Protein 2R7K (pdb70)

Sequence (358 aa):
MISKDEILEIFDKYNKDEITIATLGSHTSLHILKGAKLEGFSTVCITMKGRDVPYKRFKVADKFIYVDNFSDIKNEEIQEKLRELNSIVVPHGSFIAYCGLDNVENSFLVPMFGNRRILRWESERSLEGKLLREAGLRVPKKYESPEDIDGTVIVKFPGARGYFIASSTEEFYKKAEDLKKRGILTDEDIANAHHIEEYVVGTNFCIHYFYSPLKDEVELLGMDKRYESNIDGLVRIPAKDQLEMNINPSYVITGNIPVVIRESLLPQVFEMGDKLVAKAKELVPPGMIGPFCLQSLCNENLELVVFEMSARVDGGTNSFMNGGPYSFLYNGEPLSMGQRIAREIKMMALQLDMIDKIIS

Radius of gyration: 21.22 Å; Cα contacts (8 Å, |Δi|>4): 725; chains: 1; bounding box: 48×43×64 Å

Secondary structure (DSSP, 8-state):
---HHHHHHHHTTS-TTS-EEEEESSTTHHHHHHHHHHTT--EEEEE-TTS-HHHHHTT--SEEEE-SSGGGGGSHHHHHHHHHTTEEE--BHHHHHHH-HHHHHHT--S-BBS-GGGGGTTT-HHHHHHHHHHTT---PPEESSGGG--S-EEEE-S----EEEESSHHHHHHHHHHHHHTTS--HHHHHH-EEEE---SEEEEEEEEEETTTTEEEEEEEEEEEEEEHHHHTTS-HHHHHT------EEEEEEEE----GGGHHHHHHHHHHHHHHHHHHSTT---EEEEEEEEE-TTS-EEEEEEESSB-GGGGGGTT--TTHHHHHSS---HHHHHHHHHHHHHHHT-GGGTB-

Organism: Methanocaldococcus jannaschii (strain ATCC 43067 / DSM 2661 / JAL-1 / JCM 10045 / NBRC 100440) (NCBI:txid243232)

InterPro domains:
  IPR009720 IMP biosynthesis enzyme PurP, C-terminal [PF06973] (174-360)
  IPR010672 IMP biosynthesis enzyme PurP, N-terminal [PF06849] (21-143)
  IPR011761 ATP-grasp fold [PS50975] (116-348)
  IPR013815 ATP-grasp fold, subdomain 1 [G3DSA:3.30.1490.20] (140-203)
  IPR016185 Pre-ATP-grasp domain superfamily [SSF52440] (1-123)
  IPR023656 IMP biosynthesis enzyme PurP [MF_01163] (19-361)
  IPR023656 IMP biosynthesis enzyme PurP [PIRSF004602] (1-361)
  IPR023656 IMP biosynthesis enzyme PurP [PTHR38147] (1-361)

CATH classification: 3.40.50.20 (+2 more: 3.30.470.20, 3.30.1490.20)

B-factor: mean 48.06, std 17.18, range [16.81, 121.87]

Solvent-accessible surface area: 16890 Å² total; per-residue (Å²): 170,12,50,84,88,83,0,41,102,36,5,80,163,12,66,93,140,105,14,14,0,0,0,0,2,17,58,2,2,40,2,2,0,100,0,0,79,102,13,70,20,52,0,2,0,1,0,38,151,72,92,4,60,56,19,91,189,133,156,6,14,70,99,49,3,86,15,121,87,2,52,30,0,72,57,98,109,6,4,68,78,0,39,128,50,16,0,0,1,1,7,0,14,23,0,14,78,86,2,26,32,88,44,0,3,70,50,0,53,0,0,1,4,8,8,3,73,1,5,69,32,22,64,76,109,89,35,12,25,75,0,6,155,59,10,49,13,118,51,3,122,102,31,176,38,22,108,69,17,117,30,60,0,23,0,25,11,88,48,86,134,4,63,5,45,0,62,44,37,142,57,1,99,144,48,5,81,35,5,67,166,124,66,32,4,80,82,133,24,33,88,83,21,32,3,5,54,72,16,117,39,83,27,18,0,0,2,0,0,13,0,19,29,108,94,76,14,6,5,0,3,6,0,86,37,112,44,52,41,24,53,45,14,93,213,44,91,69,175,66,54,154,144,76,137,62,47,24,12,36,73,96,86,20,45,60,94,41,82,10,154,141,82,14,29,95,44,0,71,88,12,0,66,81,0,7,56,46,0,76,117,50,13,95,74,0,2,8,0,6,2,0,0,18,0,35,10,30,165,106,70,55,2,12,1,52,54,5,6,6,46,0,10,20,0,0,50,30,9,82,117,12,11,89,24,1,111,134,92,110,38,95,84,8,4,1,1,23,11,2,0,65,0,0,78,64,0,50,133,94,131,43,20,70,96,2,4,15

Nearest PDB structures (foldseek):
  2r7k-assembly1_A  TM=1.003E+00  e=2.879E-78  Methanocaldococcus jannaschii
  2r7m-assembly1_A  TM=1.000E+00  e=1.910E-73  Methanocaldococcus jannaschii
  2r7l-assembly1_A  TM=1.002E+00  e=7.429E-73  Methanocaldococcus jannaschii
  2r86-assembly1_A  TM=8.999E-01  e=2.325E-42  Pyrococcus furiosus
  2r85-assembly1_A  TM=9.066E-01  e=2.067E-41  Pyrococcus furiosus

Structure (mmCIF, N/CA/C/O backbone):
data_2R7K
#
_entry.id   2R7K
#
_cell.length_a   109.435
_cell.length_b   109.435
_cell.length_c   255.994
_cell.angle_alpha   90.000
_cell.angle_beta   90.000
_cell.angle_gamma   120.000
#
_symmetry.space_group_name_H-M   'H 3 2'
#
loop_
_entity.id
_entity.type
_entity.pdbx_description
1 polymer "5-formaminoimidazole-4-carboxamide-1-(beta)-D-ribofuranosyl 5'-monophosphate synthetase"
2 non-polymer 'SULFATE ION'
3 non-polymer 'CHLORIDE ION'
4 non-polymer 'PHOSPHOMETHYLPHOSPHONIC ACID ADENYLATE ESTER'
5 non-polymer 'AMINOIMIDAZOLE 4-CARBOXAMIDE RIBONUCLEOTIDE'
6 water water
#
loop_
_atom_site.group_PDB
_atom_site.id
_atom_site.type_symbol
_atom_site.label_atom_id
_atom_site.label_alt_id
_atom_site.label_comp_id
_atom_site.label_asym_id
_atom_site.label_entity_id
_atom_site.label_seq_id
_atom_site.pdbx_PDB_ins_code
_atom_site.Cartn_x
_atom_site.Cartn_y
_atom_site.Cartn_z
_atom_site.occupancy
_atom_site.B_iso_or_equiv
_atom_site.auth_seq_id
_atom_site.auth_comp_id
_atom_site.auth_asym_id
_atom_site.auth_atom_id
_atom_site.pdbx_PDB_model_num
ATOM 1 N N . MET A 1 1 ? 37.054 21.949 19.446 1.00 88.61 1 MET A N 1
ATOM 2 C CA . MET A 1 1 ? 35.596 22.155 19.203 1.00 92.42 1 MET A CA 1
ATOM 3 C C . MET A 1 1 ? 35.265 22.162 17.707 1.00 85.88 1 MET A C 1
ATOM 4 O O . MET A 1 1 ? 35.413 23.186 17.034 1.00 83.22 1 MET A O 1
ATOM 9 N N . ILE A 1 2 ? 34.819 21.010 17.201 1.00 80.46 2 ILE A N 1
ATOM 10 C CA . ILE A 1 2 ? 34.479 20.836 15.783 1.00 66.02 2 ILE A CA 1
ATOM 11 C C . ILE A 1 2 ? 33.750 22.046 15.211 1.00 64.59 2 ILE A C 1
ATOM 12 O O . ILE A 1 2 ? 32.698 22.443 15.717 1.00 66.55 2 ILE A O 1
ATOM 17 N N . SER A 1 3 ? 34.310 22.629 14.155 1.00 62.10 3 SER A N 1
ATOM 18 C CA . SER A 1 3 ? 33.674 23.754 13.479 1.00 63.64 3 SER A CA 1
ATOM 19 C C . SER A 1 3 ? 32.637 23.251 12.481 1.00 64.40 3 SER A C 1
ATOM 20 O O . SER A 1 3 ? 32.648 22.078 12.111 1.00 54.47 3 SER A O 1
ATOM 23 N N . LYS A 1 4 ? 31.742 24.138 12.057 1.00 68.12 4 LYS A N 1
ATOM 24 C CA . LYS A 1 4 ? 30.809 23.818 10.987 1.00 78.26 4 LYS A CA 1
ATOM 25 C C . LYS A 1 4 ? 31.567 23.641 9.678 1.00 82.81 4 LYS A C 1
ATOM 26 O O . LYS A 1 4 ? 31.406 22.633 8.988 1.00 84.48 4 LYS A O 1
ATOM 32 N N . ASP A 1 5 ? 32.399 24.627 9.348 1.00 80.32 5 ASP A N 1
ATOM 33 C CA . ASP A 1 5 ? 33.198 24.592 8.130 1.00 75.82 5 ASP A CA 1
ATOM 34 C C . ASP A 1 5 ? 34.087 23.360 8.115 1.00 69.71 5 ASP A C 1
ATOM 35 O O . ASP A 1 5 ? 34.294 22.744 7.075 1.00 72.18 5 ASP A O 1
ATOM 40 N N . GLU A 1 6 ? 34.599 23.001 9.283 1.00 64.09 6 GLU A N 1
ATOM 41 C CA . GLU A 1 6 ? 35.402 21.802 9.444 1.00 70.44 6 GLU A CA 1
ATOM 42 C C . GLU A 1 6 ? 34.594 20.562 9.043 1.00 74.23 6 GLU A C 1
ATOM 43 O O . GLU A 1 6 ? 35.157 19.544 8.636 1.00 78.73 6 GLU A O 1
ATOM 49 N N . ILE A 1 7 ? 33.269 20.655 9.155 1.00 70.73 7 ILE A N 1
ATOM 50 C CA . ILE A 1 7 ? 32.383 19.534 8.836 1.00 66.45 7 ILE A CA 1
ATOM 51 C C . ILE A 1 7 ? 31.835 19.635 7.413 1.00 64.86 7 ILE A C 1
ATOM 52 O O . ILE A 1 7 ? 31.834 18.649 6.670 1.00 63.14 7 ILE A O 1
ATOM 57 N N . LEU A 1 8 ? 31.375 20.828 7.041 1.00 63.75 8 LEU A N 1
ATOM 58 C CA . LEU A 1 8 ? 30.858 21.076 5.698 1.00 64.08 8 LEU A CA 1
ATOM 59 C C . LEU A 1 8 ? 31.904 20.754 4.638 1.00 71.01 8 LEU A C 1
ATOM 60 O O . LEU A 1 8 ? 31.592 20.149 3.609 1.00 72.25 8 LEU A O 1
ATOM 65 N N . GLU A 1 9 ? 33.146 21.146 4.906 1.00 70.83 9 GLU A N 1
ATOM 66 C CA . GLU A 1 9 ? 34.246 20.919 3.978 1.00 75.51 9 GLU A CA 1
ATOM 67 C C . GLU A 1 9 ? 34.709 19.464 3.966 1.00 67.06 9 GLU A C 1
ATOM 68 O O . GLU A 1 9 ? 35.465 19.063 3.087 1.00 73.41 9 GLU A O 1
ATOM 74 N N . ILE A 1 10 ? 34.260 18.677 4.938 1.00 60.27 10 ILE A N 1
ATOM 75 C CA . ILE A 1 10 ? 34.508 17.233 4.920 1.00 60.71 10 ILE A CA 1
ATOM 76 C C . ILE A 1 10 ? 33.413 16.545 4.110 1.00 58.92 10 ILE A C 1
ATOM 77 O O . ILE A 1 10 ? 33.657 15.558 3.410 1.00 55.74 10 ILE A O 1
ATOM 82 N N . PHE A 1 11 ? 32.208 17.096 4.211 1.00 55.25 11 PHE A N 1
ATOM 83 C CA . PHE A 1 11 ? 31.054 16.618 3.476 1.00 60.85 11 PHE A CA 1
ATOM 84 C C . PHE A 1 11 ? 31.142 17.008 2.000 1.00 66.76 11 PHE A C 1
ATOM 85 O O . PHE A 1 11 ? 30.525 16.371 1.147 1.00 63.63 11 PHE A O 1
ATOM 93 N N . ASP A 1 12 ? 31.904 18.060 1.706 1.00 72.04 12 ASP A N 1
ATOM 94 C CA . ASP A 1 12 ? 32.092 18.514 0.330 1.00 72.20 12 ASP A CA 1
ATOM 95 C C . ASP A 1 12 ? 32.948 17.540 -0.469 1.00 69.42 12 ASP A C 1
ATOM 96 O O . ASP A 1 12 ? 32.863 17.486 -1.692 1.00 73.67 12 ASP A O 1
ATOM 101 N N . LYS A 1 13 ? 33.772 16.769 0.231 1.00 65.27 13 LYS A N 1
ATOM 102 C CA . LYS A 1 13 ? 34.621 15.786 -0.416 1.00 64.86 13 LYS A CA 1
ATOM 103 C C . LYS A 1 13 ? 33.875 14.467 -0.529 1.00 63.22 13 LYS A C 1
ATOM 104 O O . LYS A 1 13 ? 34.429 13.464 -0.972 1.00 62.81 13 LYS A O 1
ATOM 110 N N . TYR A 1 14 ? 32.612 14.479 -0.117 1.00 61.06 14 TYR A N 1
ATOM 111 C CA . TYR A 1 14 ? 31.755 13.304 -0.196 1.00 61.48 14 TYR A CA 1
ATOM 112 C C . TYR A 1 14 ? 31.208 13.133 -1.611 1.00 55.75 14 TYR A C 1
ATOM 113 O O . TYR A 1 14 ? 30.889 14.110 -2.286 1.00 51.25 14 TYR A O 1
ATOM 122 N N . ASN A 1 15 ? 31.101 11.886 -2.052 1.00 50.94 15 ASN A N 1
ATOM 123 C CA . ASN A 1 15 ? 30.338 11.553 -3.251 1.00 43.85 15 ASN A CA 1
ATOM 124 C C . ASN A 1 15 ? 28.837 11.748 -3.013 1.00 43.29 15 ASN A C 1
ATOM 125 O O . ASN A 1 15 ? 28.177 10.884 -2.438 1.00 45.51 15 ASN A O 1
ATOM 130 N N . LYS A 1 16 ? 28.305 12.885 -3.453 1.00 46.76 16 LYS A N 1
ATOM 131 C CA . LYS A 1 16 ? 26.921 13.264 -3.160 1.00 52.53 16 LYS A CA 1
ATOM 132 C C . LYS A 1 16 ? 25.861 12.389 -3.831 1.00 50.96 16 LYS A C 1
ATOM 133 O O . LYS A 1 16 ? 24.664 12.633 -3.661 1.00 50.24 16 LYS A O 1
ATOM 139 N N . ASP A 1 17 ? 26.298 11.395 -4.601 1.00 48.91 17 ASP A N 1
ATOM 140 C CA . ASP A 1 17 ? 25.381 10.466 -5.262 1.00 53.94 17 ASP A CA 1
ATOM 141 C C . ASP A 1 17 ? 25.289 9.185 -4.446 1.00 49.57 17 ASP A C 1
ATOM 142 O O . ASP A 1 17 ? 24.417 8.351 -4.694 1.00 46.16 17 ASP A O 1
ATOM 147 N N . GLU A 1 18 ? 26.205 9.031 -3.489 1.00 44.38 18 GLU A N 1
ATOM 148 C CA . GLU A 1 18 ? 26.330 7.793 -2.716 1.00 47.17 18 GLU A CA 1
ATOM 149 C C . GLU A 1 18 ? 26.273 8.010 -1.197 1.00 46.45 18 GLU A C 1
ATOM 150 O O . GLU A 1 18 ? 26.896 7.276 -0.422 1.00 41.88 18 GLU A O 1
ATOM 156 N N . ILE A 1 19 ? 25.509 9.010 -0.780 1.00 41.70 19 ILE A N 1
ATOM 157 C CA . ILE A 1 19 ? 25.420 9.359 0.630 1.00 49.33 19 ILE A CA 1
ATOM 158 C C . ILE A 1 19 ? 24.629 8.328 1.425 1.00 50.71 19 ILE A C 1
ATOM 159 O O . ILE A 1 19 ? 23.498 7.990 1.078 1.00 48.19 19 ILE A O 1
ATOM 164 N N . THR A 1 20 ? 25.263 7.799 2.467 1.00 48.63 20 THR A N 1
ATOM 165 C CA . THR A 1 20 ? 24.639 6.801 3.320 1.00 47.98 20 THR A CA 1
ATOM 166 C C . THR A 1 20 ? 24.272 7.383 4.686 1.00 45.52 20 THR A C 1
ATOM 167 O O . THR A 1 20 ? 24.690 8.482 5.051 1.00 41.00 20 THR A O 1
ATOM 171 N N . ILE A 1 21 ? 23.477 6.633 5.433 1.00 42.55 21 ILE A N 1
ATOM 172 C CA . ILE A 1 21 ? 23.140 7.016 6.791 1.00 41.75 21 ILE A CA 1
ATOM 173 C C . ILE A 1 21 ? 23.754 5.982 7.721 1.00 34.39 21 ILE A C 1
ATOM 174 O O . ILE A 1 21 ? 23.600 4.780 7.514 1.00 38.14 21 ILE A O 1
ATOM 179 N N . ALA A 1 22 ? 24.489 6.449 8.723 1.00 39.14 22 ALA A N 1
ATOM 180 C CA . ALA A 1 22 ? 25.138 5.537 9.656 1.00 41.06 22 ALA A CA 1
ATOM 181 C C . ALA A 1 22 ? 24.768 5.827 11.109 1.00 33.83 22 ALA A C 1
ATOM 182 O O . ALA A 1 22 ? 24.422 6.952 11.468 1.00 30.21 22 ALA A O 1
ATOM 184 N N . THR A 1 23 ? 24.856 4.796 11.937 1.00 33.29 23 THR A N 1
ATOM 185 C CA . THR A 1 23 ? 24.611 4.941 13.357 1.00 39.81 23 THR A CA 1
ATOM 186 C C . THR A 1 23 ? 25.170 3.730 14.076 1.00 41.25 23 THR A C 1
ATOM 187 O O . THR A 1 23 ? 25.483 2.710 13.455 1.00 41.60 23 THR A O 1
ATOM 191 N N . LEU A 1 24 ? 25.308 3.847 15.390 1.00 45.30 24 LEU A N 1
ATOM 192 C CA . LEU A 1 24 ? 25.751 2.727 16.202 1.00 37.74 24 LEU A CA 1
ATOM 193 C C . LEU A 1 24 ? 24.577 1.789 16.438 1.00 33.38 24 LEU A C 1
ATOM 194 O O . LEU A 1 24 ? 23.460 2.230 16.692 1.00 37.75 24 LEU A O 1
ATOM 199 N N . GLY A 1 25 ? 24.833 0.489 16.364 1.00 32.08 25 GLY A N 1
ATOM 200 C CA . GLY A 1 25 ? 23.781 -0.495 16.508 1.00 31.48 25 GLY A CA 1
ATOM 201 C C . GLY A 1 25 ? 23.268 -0.651 17.932 1.00 35.87 25 GLY A C 1
ATOM 202 O O . GLY A 1 25 ? 23.607 -1.613 18.617 1.00 34.91 25 GLY A O 1
ATOM 203 N N . SER A 1 26 ? 22.434 0.288 18.362 1.00 37.40 26 SER A N 1
ATOM 204 C CA . SER A 1 26 ? 21.811 0.235 19.680 1.00 34.80 26 SER A CA 1
ATOM 205 C C . SER A 1 26 ? 20.844 1.390 19.858 1.00 34.40 26 SER A C 1
ATOM 206 O O . SER A 1 26 ? 20.695 2.230 18.970 1.00 35.80 26 SER A O 1
ATOM 209 N N . HIS A 1 27 ? 20.195 1.427 21.020 1.00 39.79 27 HIS A N 1
ATOM 210 C CA . HIS A 1 27 ? 19.344 2.545 21.422 1.00 35.46 27 HIS A CA 1
ATOM 211 C C . HIS A 1 27 ? 18.066 2.700 20.583 1.00 37.63 27 HIS A C 1
ATOM 212 O O . HIS A 1 27 ? 16.976 2.353 21.032 1.00 32.02 27 HIS A O 1
ATOM 219 N N . THR A 1 28 ? 18.211 3.239 19.375 1.00 37.06 28 THR A N 1
ATOM 220 C CA . THR A 1 28 ? 17.085 3.433 18.464 1.00 30.12 28 THR A CA 1
ATOM 221 C C . THR A 1 28 ? 17.474 3.101 17.014 1.00 36.08 28 THR A C 1
ATOM 222 O O . THR A 1 28 ? 16.783 3.482 16.071 1.00 35.96 28 THR A O 1
ATOM 226 N N . SER A 1 29 ? 18.579 2.385 16.836 1.00 34.20 29 SER A N 1
ATOM 227 C CA . SER A 1 29 ? 19.141 2.197 15.506 1.00 39.90 29 SER A CA 1
ATOM 228 C C . SER A 1 29 ? 18.233 1.399 14.558 1.00 38.28 29 SER A C 1
ATOM 229 O O . SER A 1 29 ? 18.289 1.581 13.344 1.00 40.15 29 SER A O 1
ATOM 232 N N . LEU A 1 30 ? 17.393 0.528 15.104 1.00 38.38 30 LEU A N 1
ATOM 233 C CA . LEU A 1 30 ? 16.537 -0.308 14.258 1.00 31.94 30 LEU A CA 1
ATOM 234 C C . LEU A 1 30 ? 15.657 0.494 13.313 1.00 31.58 30 LEU A C 1
ATOM 235 O O . LEU A 1 30 ? 15.575 0.160 12.138 1.00 32.85 30 LEU A O 1
ATOM 240 N N . HIS A 1 31 ? 15.008 1.544 13.810 1.00 22.51 31 HIS A N 1
ATOM 241 C CA . HIS A 1 31 ? 14.182 2.386 12.939 1.00 28.29 31 HIS A CA 1
ATOM 242 C C . HIS A 1 31 ? 14.928 3.552 12.304 1.00 30.65 31 HIS A C 1
ATOM 243 O O . HIS A 1 31 ? 14.486 4.098 11.298 1.00 31.31 31 HIS A O 1
ATOM 250 N N . ILE A 1 32 ? 16.057 3.937 12.889 1.00 29.00 32 ILE A N 1
ATOM 251 C CA . ILE A 1 32 ? 16.966 4.852 12.220 1.00 30.86 32 ILE A CA 1
ATOM 252 C C . ILE A 1 32 ? 17.430 4.213 10.911 1.00 34.50 32 ILE A C 1
ATOM 253 O O . ILE A 1 32 ? 17.459 4.863 9.869 1.00 33.25 32 ILE A O 1
ATOM 258 N N . LEU A 1 33 ? 17.786 2.934 10.979 1.00 30.74 33 LEU A N 1
ATOM 259 C CA . LEU A 1 33 ? 18.304 2.217 9.821 1.00 39.11 33 LEU A CA 1
ATOM 260 C C . LEU A 1 33 ? 17.185 1.786 8.873 1.00 38.21 33 LEU A C 1
ATOM 261 O O . LEU A 1 33 ? 17.281 1.994 7.662 1.00 37.00 33 LEU A O 1
ATOM 266 N N . LYS A 1 34 ? 16.125 1.200 9.423 1.00 32.95 34 LYS A N 1
ATOM 267 C CA . LYS A 1 34 ? 14.952 0.852 8.621 1.00 34.64 34 LYS A CA 1
ATOM 268 C C . LYS A 1 34 ? 14.373 2.085 7.929 1.00 30.62 34 LYS A C 1
ATOM 269 O O . LYS A 1 34 ? 14.056 2.053 6.740 1.00 35.80 34 LYS A O 1
ATOM 275 N N . GLY A 1 35 ? 14.242 3.171 8.673 1.00 29.84 35 GLY A N 1
ATOM 276 C CA . GLY A 1 35 ? 13.712 4.415 8.117 1.00 22.27 35 GLY A CA 1
ATOM 277 C C . GLY A 1 35 ? 14.544 4.924 6.958 1.00 32.82 35 GLY A C 1
ATOM 278 O O . GLY A 1 35 ? 14.011 5.433 5.969 1.00 33.13 35 GLY A O 1
ATOM 279 N N . ALA A 1 36 ? 15.860 4.791 7.093 1.00 38.84 36 ALA A N 1
ATOM 280 C CA . ALA A 1 36 ? 16.800 5.176 6.052 1.00 37.19 36 ALA A CA 1
ATOM 281 C C . ALA A 1 36 ? 16.598 4.354 4.779 1.00 34.51 36 ALA A C 1
ATOM 282 O O . ALA A 1 36 ? 16.515 4.908 3.693 1.00 36.28 36 ALA A O 1
ATOM 284 N N . LYS A 1 37 ? 16.539 3.034 4.926 1.00 26.13 37 LYS A N 1
ATOM 285 C CA . LYS A 1 37 ? 16.284 2.141 3.812 1.00 33.21 37 LYS A CA 1
ATOM 286 C C . LYS A 1 37 ? 14.979 2.497 3.112 1.00 32.26 37 LYS A C 1
ATOM 287 O O . LYS A 1 37 ? 14.924 2.531 1.886 1.00 32.48 37 LYS A O 1
ATOM 293 N N . LEU A 1 38 ? 13.934 2.759 3.895 1.00 26.23 38 LEU A N 1
ATOM 294 C CA . LEU A 1 38 ? 12.616 3.094 3.349 1.00 28.39 38 LEU A CA 1
ATOM 295 C C . LEU A 1 38 ? 12.666 4.400 2.554 1.00 32.45 38 LEU A C 1
ATOM 296 O O . LEU A 1 38 ? 11.859 4.618 1.649 1.00 32.89 38 LEU A O 1
ATOM 301 N N . GLU A 1 39 ? 13.609 5.271 2.893 1.00 31.00 39 GLU A N 1
ATOM 302 C CA . GLU A 1 39 ? 13.773 6.522 2.150 1.00 33.96 39 GLU A CA 1
ATOM 303 C C . GLU A 1 39 ? 14.767 6.396 0.989 1.00 35.07 39 GLU A C 1
ATOM 304 O O . GLU A 1 39 ? 15.050 7.373 0.299 1.00 41.22 39 GLU A O 1
ATOM 310 N N . GLY A 1 40 ? 15.294 5.195 0.779 1.00 30.56 40 GLY A N 1
ATOM 311 C CA . GLY A 1 40 ? 16.153 4.928 -0.377 1.00 35.09 40 GLY A CA 1
ATOM 312 C C . GLY A 1 40 ? 17.641 4.961 -0.099 1.00 36.77 40 GLY A C 1
ATOM 313 O O . GLY A 1 40 ? 18.450 4.782 -1.010 1.00 37.47 40 GLY A O 1
ATOM 314 N N . PHE A 1 41 ? 18.012 5.175 1.160 1.00 34.60 41 PHE A N 1
ATOM 315 C CA . PHE A 1 41 ? 19.421 5.213 1.540 1.00 32.67 41 PHE A CA 1
ATOM 316 C C . PHE A 1 41 ? 20.005 3.827 1.722 1.00 33.96 41 PHE A C 1
ATOM 317 O O . PHE A 1 41 ? 19.300 2.886 2.082 1.00 37.39 41 PHE A O 1
ATOM 325 N N . SER A 1 42 ? 21.305 3.704 1.463 1.00 30.00 42 SER A N 1
ATOM 326 C CA . SER A 1 42 ? 22.049 2.564 1.947 1.00 36.28 42 SER A CA 1
ATOM 327 C C . SER A 1 42 ? 22.523 2.902 3.375 1.00 28.15 42 SER A C 1
ATOM 328 O O . SER A 1 42 ? 22.817 4.056 3.681 1.00 38.10 42 SER A O 1
ATOM 331 N N . THR A 1 43 ? 22.569 1.898 4.246 1.00 37.81 43 THR A N 1
ATOM 332 C CA . THR A 1 43 ? 22.768 2.136 5.677 1.00 36.40 43 THR A CA 1
ATOM 333 C C . THR A 1 43 ? 24.031 1.490 6.225 1.00 41.40 43 THR A C 1
ATOM 334 O O . THR A 1 43 ? 24.396 0.385 5.825 1.00 38.37 43 THR A O 1
ATOM 338 N N . VAL A 1 44 ? 24.678 2.179 7.164 1.00 43.44 44 VAL A N 1
ATOM 339 C CA . VAL A 1 44 ? 25.867 1.646 7.837 1.00 43.27 44 VAL A CA 1
ATOM 340 C C . VAL A 1 44 ? 25.617 1.501 9.343 1.00 36.26 44 VAL A C 1
ATOM 341 O O . VAL A 1 44 ? 25.199 2.444 10.004 1.00 37.50 44 VAL A O 1
ATOM 345 N N . CYS A 1 45 ? 25.865 0.310 9.869 1.00 36.29 45 CYS A N 1
ATOM 346 C CA . CYS A 1 45 ? 25.649 0.040 11.281 1.00 41.81 45 CYS A CA 1
ATOM 347 C C . CYS A 1 45 ? 26.946 -0.354 11.986 1.00 40.93 45 CYS A C 1
ATOM 348 O O . CYS A 1 45 ? 27.500 -1.418 11.720 1.00 37.47 45 CYS A O 1
ATOM 351 N N . ILE A 1 46 ? 27.430 0.498 12.885 1.00 44.55 46 ILE A N 1
ATOM 352 C CA . ILE A 1 46 ? 28.554 0.107 13.732 1.00 42.42 46 ILE A CA 1
ATOM 353 C C . ILE A 1 46 ? 28.088 -0.936 14.741 1.00 41.82 46 ILE A C 1
ATOM 354 O O . ILE A 1 46 ? 27.130 -0.711 15.479 1.00 42.96 46 ILE A O 1
ATOM 359 N N . THR A 1 47 ? 28.752 -2.086 14.757 1.00 39.36 47 THR A N 1
ATOM 360 C CA . THR A 1 47 ? 28.353 -3.170 15.635 1.00 39.88 47 THR A CA 1
ATOM 361 C C . THR A 1 47 ? 29.565 -3.959 16.164 1.00 45.60 47 THR A C 1
ATOM 362 O O . THR A 1 47 ? 30.714 -3.583 15.922 1.00 50.35 47 THR A O 1
ATOM 366 N N . MET A 1 48 ? 29.304 -5.041 16.894 1.00 43.81 48 MET A N 1
ATOM 367 C CA . MET A 1 48 ? 30.369 -5.881 17.436 1.00 44.83 48 MET A CA 1
ATOM 368 C C . MET A 1 48 ? 29.856 -7.290 17.633 1.00 46.00 48 MET A C 1
ATOM 369 O O . MET A 1 48 ? 28.648 -7.507 17.699 1.00 48.01 48 MET A O 1
ATOM 374 N N . LYS A 1 49 ? 30.772 -8.251 17.706 1.00 49.80 49 LYS A N 1
ATOM 375 C CA . LYS A 1 49 ? 30.395 -9.639 17.925 1.00 54.45 49 LYS A CA 1
ATOM 376 C C . LYS A 1 49 ? 29.609 -9.751 19.224 1.00 55.36 49 LYS A C 1
ATOM 377 O O . LYS A 1 49 ? 29.949 -9.113 20.224 1.00 53.83 49 LYS A O 1
ATOM 383 N N . GLY A 1 50 ? 28.554 -10.556 19.199 1.00 52.07 50 GLY A N 1
ATOM 384 C CA . GLY A 1 50 ? 27.688 -10.718 20.359 1.00 52.68 50 GLY A CA 1
ATOM 385 C C . GLY A 1 50 ? 26.503 -9.763 20.397 1.00 48.09 50 GLY A C 1
ATOM 386 O O . GLY A 1 50 ? 25.524 -10.020 21.097 1.00 50.15 50 GLY A O 1
ATOM 387 N N . ARG A 1 51 ? 26.587 -8.664 19.649 1.00 46.57 51 ARG A N 1
ATOM 388 C CA . ARG A 1 51 ? 25.527 -7.657 19.651 1.00 45.76 51 ARG A CA 1
ATOM 389 C C . ARG A 1 51 ? 24.985 -7.305 18.255 1.00 50.24 51 ARG A C 1
ATOM 390 O O . ARG A 1 51 ? 24.283 -6.302 18.085 1.00 37.99 51 ARG A O 1
ATOM 398 N N . ASP A 1 52 ? 25.299 -8.136 17.266 1.00 48.54 52 ASP A N 1
ATOM 399 C CA . ASP A 1 52 ? 25.003 -7.813 15.872 1.00 44.46 52 ASP A CA 1
ATOM 400 C C . ASP A 1 52 ? 23.790 -8.553 15.334 1.00 36.62 52 ASP A C 1
ATOM 401 O O . ASP A 1 52 ? 23.250 -8.181 14.296 1.00 44.65 52 ASP A O 1
ATOM 406 N N . VAL A 1 53 ? 23.365 -9.596 16.045 1.00 36.14 53 VAL A N 1
ATOM 407 C CA . VAL A 1 53 ? 22.259 -10.447 15.613 1.00 38.44 53 VAL A CA 1
ATOM 408 C C . VAL A 1 53 ? 20.951 -9.721 15.272 1.00 43.49 53 VAL A C 1
ATOM 409 O O . VAL A 1 53 ? 20.319 -10.040 14.269 1.00 46.82 53 VAL A O 1
ATOM 413 N N . PRO A 1 54 ? 20.524 -8.762 16.114 1.00 45.65 54 PRO A N 1
ATOM 414 C CA . PRO A 1 54 ? 19.255 -8.091 15.821 1.00 41.74 54 PRO A CA 1
ATOM 415 C C . PRO A 1 54 ? 19.280 -7.349 14.486 1.00 40.52 54 PRO A C 1
ATOM 416 O O . PRO A 1 54 ? 18.276 -7.307 13.776 1.00 41.42 54 PRO A O 1
ATOM 420 N N . TYR A 1 55 ? 20.430 -6.772 14.158 1.00 38.80 55 TYR A N 1
ATOM 421 C CA . TYR A 1 55 ? 20.603 -5.976 12.945 1.00 42.14 55 TYR A CA 1
ATOM 422 C C . TYR A 1 55 ? 20.770 -6.842 11.704 1.00 42.91 55 TYR A C 1
ATOM 423 O O . TYR A 1 55 ? 20.478 -6.408 10.590 1.00 43.22 55 TYR A O 1
ATOM 432 N N . LYS A 1 56 ? 21.209 -8.078 11.912 1.00 41.76 56 LYS A N 1
ATOM 433 C CA . LYS A 1 56 ? 21.340 -9.031 10.829 1.00 42.49 56 LYS A CA 1
ATOM 434 C C . LYS A 1 56 ? 19.997 -9.671 10.521 1.00 47.12 56 LYS A C 1
ATOM 435 O O . LYS A 1 56 ? 19.631 -9.837 9.357 1.00 48.56 56 LYS A O 1
ATOM 441 N N . ARG A 1 57 ? 19.253 -10.018 11.564 1.00 38.88 57 ARG A N 1
ATOM 442 C CA . ARG A 1 57 ? 18.010 -10.744 11.369 1.00 38.95 57 ARG A CA 1
ATOM 443 C C . ARG A 1 57 ? 16.873 -9.818 10.951 1.00 31.47 57 ARG A C 1
ATOM 444 O O . ARG A 1 57 ? 15.933 -10.249 10.296 1.00 34.78 57 ARG A O 1
ATOM 452 N N . PHE A 1 58 ? 16.958 -8.551 11.330 1.00 29.57 58 PHE A N 1
ATOM 453 C CA . PHE A 1 58 ? 15.946 -7.585 10.910 1.00 36.63 58 PHE A CA 1
ATOM 454 C C . PHE A 1 58 ? 16.324 -6.964 9.558 1.00 38.57 58 PHE A C 1
ATOM 455 O O . PHE A 1 58 ? 15.525 -6.260 8.951 1.00 35.28 58 PHE A O 1
ATOM 463 N N . LYS A 1 59 ? 17.559 -7.216 9.123 1.00 37.96 59 LYS A N 1
ATOM 464 C CA . LYS A 1 59 ? 18.035 -6.884 7.774 1.00 40.38 59 LYS A CA 1
ATOM 465 C C . LYS A 1 59 ? 17.976 -5.402 7.438 1.00 38.59 59 LYS A C 1
ATOM 466 O O . LYS A 1 59 ? 17.619 -5.034 6.326 1.00 41.41 59 LYS A O 1
ATOM 472 N N . VAL A 1 60 ? 18.346 -4.561 8.399 1.00 37.53 60 VAL A N 1
ATOM 473 C CA . VAL A 1 60 ? 18.209 -3.117 8.264 1.00 30.95 60 VAL A CA 1
ATOM 474 C C . VAL A 1 60 ? 19.517 -2.445 7.903 1.00 33.21 60 VAL A C 1
ATOM 475 O O . VAL A 1 60 ? 19.553 -1.237 7.662 1.00 34.87 60 VAL A O 1
ATOM 479 N N . ALA A 1 61 ? 20.594 -3.222 7.884 1.00 35.27 61 ALA A N 1
ATOM 480 C CA . ALA A 1 61 ? 21.916 -2.661 7.649 1.00 40.23 61 ALA A CA 1
ATOM 481 C C . ALA A 1 61 ? 22.518 -3.255 6.388 1.00 40.55 61 ALA A C 1
ATOM 482 O O . ALA A 1 61 ? 22.563 -4.473 6.224 1.00 36.02 61 ALA A O 1
ATOM 484 N N . ASP A 1 62 ? 22.968 -2.389 5.489 1.00 37.49 62 ASP A N 1
ATOM 485 C CA . ASP A 1 62 ? 23.589 -2.853 4.263 1.00 38.38 62 ASP A CA 1
ATOM 486 C C . ASP A 1 62 ? 25.071 -3.129 4.502 1.00 41.79 62 ASP A C 1
ATOM 487 O O . ASP A 1 62 ? 25.619 -4.097 3.977 1.00 43.86 62 ASP A O 1
ATOM 492 N N . LYS A 1 63 ? 25.714 -2.282 5.301 1.00 45.38 63 LYS A N 1
ATOM 493 C CA . LYS A 1 63 ? 27.129 -2.465 5.617 1.00 48.28 63 LYS A CA 1
ATOM 494 C C . LYS A 1 63 ? 27.364 -2.476 7.130 1.00 48.41 63 LYS A C 1
ATOM 495 O O . LYS A 1 63 ? 26.776 -1.682 7.864 1.00 47.79 63 LYS A O 1
ATOM 501 N N . PHE A 1 64 ? 28.220 -3.385 7.585 1.00 51.02 64 PHE A N 1
ATOM 502 C CA . PHE A 1 64 ? 28.593 -3.463 8.996 1.00 51.92 64 PHE A CA 1
ATOM 503 C C . PHE A 1 64 ? 30.033 -3.040 9.217 1.00 54.61 64 PHE A C 1
ATOM 504 O O . PHE A 1 64 ? 30.945 -3.576 8.585 1.00 59.11 64 PHE A O 1
ATOM 512 N N . ILE A 1 65 ? 30.233 -2.077 10.110 1.00 53.69 65 ILE A N 1
ATOM 513 C CA . ILE A 1 65 ? 31.563 -1.775 10.628 1.00 51.14 65 ILE A CA 1
ATOM 514 C C . ILE A 1 65 ? 31.710 -2.391 12.015 1.00 52.16 65 ILE A C 1
ATOM 515 O O . ILE A 1 65 ? 31.207 -1.844 12.994 1.00 51.24 65 ILE A O 1
ATOM 520 N N . TYR A 1 66 ? 32.380 -3.538 12.090 1.00 49.38 66 TYR A N 1
ATOM 521 C CA . TYR A 1 66 ? 32.601 -4.216 13.362 1.00 52.26 66 TYR A CA 1
ATOM 522 C C . TYR A 1 66 ? 33.710 -3.572 14.199 1.00 57.71 66 TYR A C 1
ATOM 523 O O . TYR A 1 66 ? 34.755 -3.178 13.677 1.00 55.36 66 TYR A O 1
ATOM 532 N N . VAL A 1 67 ? 33.463 -3.461 15.501 1.00 60.58 67 VAL A N 1
ATOM 533 C CA . VAL A 1 67 ? 34.475 -3.002 16.450 1.00 53.93 67 VAL A CA 1
ATOM 534 C C . VAL A 1 67 ? 34.684 -4.045 17.546 1.00 57.55 67 VAL A C 1
ATOM 535 O O . VAL A 1 67 ? 33.872 -4.962 17.713 1.00 57.02 67 VAL A O 1
ATOM 539 N N . ASP A 1 68 ? 35.789 -3.912 18.274 1.00 61.89 68 ASP A N 1
ATOM 540 C CA . ASP A 1 68 ? 36.098 -4.818 19.376 1.00 60.54 68 ASP A CA 1
ATOM 541 C C . ASP A 1 68 ? 35.160 -4.539 20.540 1.00 48.14 68 ASP A C 1
ATOM 542 O O . ASP A 1 68 ? 34.585 -5.459 21.128 1.00 50.26 68 ASP A O 1
ATOM 547 N N . ASN A 1 69 ? 35.016 -3.255 20.848 1.00 44.16 69 ASN A N 1
ATOM 548 C CA . ASN A 1 69 ? 34.087 -2.761 21.853 1.00 55.61 69 ASN A CA 1
ATOM 549 C C . ASN A 1 69 ? 33.577 -1.429 21.343 1.00 52.31 69 ASN A C 1
ATOM 550 O O . ASN A 1 69 ? 34.284 -0.750 20.596 1.00 54.14 69 ASN A O 1
ATOM 555 N N . PHE A 1 70 ? 32.369 -1.042 21.746 1.00 50.24 70 PHE A N 1
ATOM 556 C CA . PHE A 1 70 ? 31.765 0.182 21.220 1.00 52.18 70 PHE A CA 1
ATOM 557 C C . PHE A 1 70 ? 32.547 1.430 21.599 1.00 55.97 70 PHE A C 1
ATOM 558 O O . PHE A 1 70 ? 32.285 2.521 21.086 1.00 50.05 70 PHE A O 1
ATOM 566 N N . SER A 1 71 ? 33.505 1.283 22.504 1.00 61.95 71 SER A N 1
ATOM 567 C CA . SER A 1 71 ? 34.310 2.429 22.888 1.00 65.87 71 SER A CA 1
ATOM 568 C C . SER A 1 71 ? 35.217 2.856 21.736 1.00 63.01 71 SER A C 1
ATOM 569 O O . SER A 1 71 ? 35.659 4.003 21.681 1.00 64.50 71 SER A O 1
ATOM 572 N N . ASP A 1 72 ? 35.464 1.933 20.807 1.00 62.58 72 ASP A N 1
ATOM 573 C CA . ASP A 1 72 ? 36.380 2.174 19.687 1.00 62.54 72 ASP A CA 1
ATOM 574 C C . ASP A 1 72 ? 35.816 3.113 18.616 1.00 63.92 72 ASP A C 1
ATOM 575 O O . ASP A 1 72 ? 36.540 3.525 17.711 1.00 61.80 72 ASP A O 1
ATOM 580 N N . ILE A 1 73 ? 34.533 3.454 18.719 1.00 62.81 73 ILE A N 1
ATOM 581 C CA . ILE A 1 73 ? 33.874 4.271 17.695 1.00 59.27 73 ILE A CA 1
ATOM 582 C C . ILE A 1 73 ? 34.384 5.707 17.672 1.00 59.88 73 ILE A C 1
ATOM 583 O O . ILE A 1 73 ? 34.069 6.476 16.760 1.00 57.73 73 ILE A O 1
ATOM 588 N N . LYS A 1 74 ? 35.169 6.067 18.680 1.00 61.29 74 LYS A N 1
ATOM 589 C CA . LYS A 1 74 ? 35.842 7.359 18.690 1.00 62.06 74 LYS A CA 1
ATOM 590 C C . LYS A 1 74 ? 37.119 7.281 17.853 1.00 60.71 74 LYS A C 1
ATOM 591 O O . LYS A 1 74 ? 37.595 8.294 17.338 1.00 56.60 74 LYS A O 1
ATOM 597 N N . ASN A 1 75 ? 37.656 6.068 17.718 1.00 59.38 75 ASN A N 1
ATOM 598 C CA . ASN A 1 75 ? 38.924 5.840 17.024 1.00 63.15 75 ASN A CA 1
ATOM 599 C C . ASN A 1 75 ? 38.953 6.440 15.633 1.00 67.45 75 ASN A C 1
ATOM 600 O O . ASN A 1 75 ? 37.975 6.360 14.888 1.00 67.77 75 ASN A O 1
ATOM 605 N N . GLU A 1 76 ? 40.090 7.029 15.284 1.00 72.52 76 GLU A N 1
ATOM 606 C CA . GLU A 1 76 ? 40.252 7.684 13.996 1.00 72.92 76 GLU A CA 1
ATOM 607 C C . GLU A 1 76 ? 40.052 6.689 12.851 1.00 68.63 76 GLU A C 1
ATOM 608 O O . GLU A 1 76 ? 39.684 7.075 11.744 1.00 65.47 76 GLU A O 1
ATOM 614 N N . GLU A 1 77 ? 40.279 5.408 13.128 1.00 64.92 77 GLU A N 1
ATOM 615 C CA . GLU A 1 77 ? 40.102 4.371 12.120 1.00 69.89 77 GLU A CA 1
ATOM 616 C C . GLU A 1 77 ? 38.642 4.230 11.687 1.00 73.21 77 GLU A C 1
ATOM 617 O O . GLU A 1 77 ? 38.356 4.019 10.506 1.00 73.22 77 GLU A O 1
ATOM 623 N N . ILE A 1 78 ? 37.723 4.337 12.644 1.00 71.47 78 ILE A N 1
ATOM 624 C CA . ILE A 1 78 ? 36.297 4.201 12.351 1.00 63.16 78 ILE A CA 1
ATOM 625 C C . ILE A 1 78 ? 35.768 5.470 11.699 1.00 61.32 78 ILE A C 1
ATOM 626 O O . ILE A 1 78 ? 34.938 5.413 10.794 1.00 62.51 78 ILE A O 1
ATOM 631 N N . GLN A 1 79 ? 36.269 6.617 12.146 1.00 58.73 79 GLN A N 1
ATOM 632 C CA . GLN A 1 79 ? 35.913 7.880 11.523 1.00 60.35 79 GLN A CA 1
ATOM 633 C C . GLN A 1 79 ? 36.233 7.862 10.025 1.00 64.25 79 GLN A C 1
ATOM 634 O O . GLN A 1 79 ? 35.531 8.493 9.229 1.00 64.55 79 GLN A O 1
ATOM 640 N N . GLU A 1 80 ? 37.288 7.141 9.646 1.00 59.68 80 GLU A N 1
ATOM 641 C CA . GLU A 1 80 ? 37.712 7.088 8.244 1.00 62.89 80 GLU A CA 1
ATOM 642 C C . GLU A 1 80 ? 36.849 6.184 7.382 1.00 58.47 80 GLU A C 1
ATOM 643 O O . GLU A 1 80 ? 36.446 6.576 6.290 1.00 60.27 80 GLU A O 1
ATOM 649 N N . LYS A 1 81 ? 36.583 4.972 7.861 1.00 59.84 81 LYS A N 1
ATOM 650 C CA . LYS A 1 81 ? 35.656 4.081 7.177 1.00 62.84 81 LYS A CA 1
ATOM 651 C C . LYS A 1 81 ? 34.340 4.809 6.921 1.00 61.94 81 LYS A C 1
ATOM 652 O O . LYS A 1 81 ? 33.785 4.736 5.827 1.00 65.14 81 LYS A O 1
ATOM 658 N N . LEU A 1 82 ? 33.860 5.524 7.936 1.00 59.47 82 LEU A N 1
ATOM 659 C CA . LEU A 1 82 ? 32.612 6.272 7.843 1.00 54.40 82 LEU A CA 1
ATOM 660 C C . LEU A 1 82 ? 32.668 7.359 6.787 1.00 57.34 82 LEU A C 1
ATOM 661 O O . LEU A 1 82 ? 31.696 7.584 6.068 1.00 52.00 82 LEU A O 1
ATOM 666 N N . ARG A 1 83 ? 33.800 8.049 6.709 1.00 57.81 83 ARG A N 1
ATOM 667 C CA . ARG A 1 83 ? 33.954 9.131 5.746 1.00 58.50 83 ARG A CA 1
ATOM 668 C C . ARG A 1 83 ? 34.086 8.591 4.326 1.00 51.97 83 ARG A C 1
ATOM 669 O O . ARG A 1 83 ? 33.663 9.240 3.375 1.00 47.16 83 ARG A O 1
ATOM 677 N N . GLU A 1 84 ? 34.662 7.398 4.199 1.00 47.48 84 GLU A N 1
ATOM 678 C CA . GLU A 1 84 ? 34.866 6.764 2.902 1.00 59.33 84 GLU A CA 1
ATOM 679 C C . GLU A 1 84 ? 33.572 6.160 2.372 1.00 58.86 84 GLU A C 1
ATOM 680 O O . GLU A 1 84 ? 33.473 5.816 1.193 1.00 58.56 84 GLU A O 1
ATOM 686 N N . LEU A 1 85 ? 32.590 6.019 3.257 1.00 54.60 85 LEU A N 1
ATOM 687 C CA . LEU A 1 85 ? 31.296 5.469 2.888 1.00 43.58 85 LEU A CA 1
ATOM 688 C C . LEU A 1 85 ? 30.310 6.591 2.667 1.00 43.84 85 LEU A C 1
ATOM 689 O O . LEU A 1 85 ? 29.130 6.347 2.408 1.00 48.84 85 LEU A O 1
ATOM 694 N N . ASN A 1 86 ? 30.801 7.824 2.765 1.00 40.19 86 ASN A N 1
ATOM 695 C CA . ASN A 1 86 ? 29.963 9.016 2.601 1.00 47.79 86 ASN A CA 1
ATOM 696 C C . ASN A 1 86 ? 28.810 9.064 3.606 1.00 50.46 86 ASN A C 1
ATOM 697 O O . ASN A 1 86 ? 27.732 9.598 3.320 1.00 45.14 86 ASN A O 1
ATOM 702 N N . SER A 1 87 ? 29.069 8.520 4.793 1.00 49.24 87 SER A N 1
ATOM 703 C CA . SER A 1 87 ? 28.065 8.400 5.850 1.00 41.29 87 SER A CA 1
ATOM 704 C C . SER A 1 87 ? 27.764 9.700 6.562 1.00 36.49 87 SER A C 1
ATOM 705 O O . SER A 1 87 ? 28.677 10.424 6.972 1.00 45.78 87 SER A O 1
ATOM 708 N N . ILE A 1 88 ? 26.477 10.004 6.698 1.00 40.04 88 ILE A N 1
ATOM 709 C CA . ILE A 1 88 ? 26.020 11.005 7.657 1.00 34.00 88 ILE A CA 1
ATOM 710 C C . ILE A 1 88 ? 25.594 10.231 8.904 1.00 46.48 88 ILE A C 1
ATOM 711 O O . ILE A 1 88 ? 24.734 9.354 8.830 1.00 46.00 88 ILE A O 1
ATOM 716 N N . VAL A 1 89 ? 26.213 10.539 10.042 1.00 46.32 89 VAL A N 1
ATOM 717 C CA . VAL A 1 89 ? 25.924 9.826 11.287 1.00 46.09 89 VAL A CA 1
ATOM 718 C C . VAL A 1 89 ? 24.678 10.354 11.994 1.00 42.69 89 VAL A C 1
ATOM 719 O O . VAL A 1 89 ? 24.521 11.562 12.177 1.00 46.02 89 VAL A O 1
ATOM 723 N N . VAL A 1 90 ? 23.780 9.446 12.374 1.00 43.95 90 VAL A N 1
ATOM 724 C CA . VAL A 1 90 ? 22.631 9.834 13.199 1.00 43.03 90 VAL A CA 1
ATOM 725 C C . VAL A 1 90 ? 22.927 9.489 14.659 1.00 40.50 90 VAL A C 1
ATOM 726 O O . VAL A 1 90 ? 23.054 8.317 15.015 1.00 45.83 90 VAL A O 1
ATOM 730 N N . PRO A 1 91 ? 23.053 10.521 15.505 1.00 42.04 91 PRO A N 1
ATOM 731 C CA . PRO A 1 91 ? 23.465 10.309 16.884 1.00 46.37 91 PRO A CA 1
ATOM 732 C C . PRO A 1 91 ? 22.296 9.909 17.777 1.00 46.23 91 PRO A C 1
ATOM 733 O O . PRO A 1 91 ? 21.144 10.293 17.528 1.00 48.89 91 PRO A O 1
ATOM 737 N N . HIS A 1 92 ? 22.601 9.134 18.807 1.00 45.47 92 HIS A N 1
ATOM 738 C CA . HIS A 1 92 ? 21.622 8.786 19.820 1.00 47.19 92 HIS A CA 1
ATOM 739 C C . HIS A 1 92 ? 22.305 8.504 21.162 1.00 50.52 92 HIS A C 1
ATOM 740 O O . HIS A 1 92 ? 23.540 8.488 21.252 1.00 44.57 92 HIS A O 1
ATOM 747 N N . GLY A 1 93 ? 21.494 8.281 22.194 1.00 50.40 93 GLY A N 1
ATOM 748 C CA . GLY A 1 93 ? 21.983 8.054 23.555 1.00 44.71 93 GLY A CA 1
ATOM 749 C C . GLY A 1 93 ? 23.209 7.173 23.674 1.00 42.29 93 GLY A C 1
ATOM 750 O O . GLY A 1 93 ? 24.226 7.597 24.226 1.00 44.07 93 GLY A O 1
ATOM 751 N N . SER A 1 94 ? 23.114 5.947 23.166 1.00 35.81 94 SER A N 1
ATOM 752 C CA . SER A 1 94 ? 24.201 4.979 23.274 1.00 42.52 94 SER A CA 1
ATOM 753 C C . SER A 1 94 ? 25.447 5.430 22.536 1.00 48.84 94 SER A C 1
ATOM 754 O O . SER A 1 94 ? 26.559 5.070 22.921 1.00 48.64 94 SER A O 1
ATOM 757 N N . PHE A 1 95 ? 25.258 6.182 21.454 1.00 45.75 95 PHE A N 1
ATOM 758 C CA . PHE A 1 95 ? 26.376 6.593 20.623 1.00 45.20 95 PHE A CA 1
ATOM 759 C C . PHE A 1 95 ? 27.172 7.683 21.325 1.00 46.18 95 PHE A C 1
ATOM 760 O O . PHE A 1 95 ? 28.402 7.632 21.376 1.00 48.64 95 PHE A O 1
ATOM 768 N N . ILE A 1 96 ? 26.457 8.666 21.856 1.00 45.18 96 ILE A N 1
ATOM 769 C CA . ILE A 1 96 ? 27.071 9.748 22.601 1.00 51.61 96 ILE A CA 1
ATOM 770 C C . ILE A 1 96 ? 27.806 9.198 23.823 1.00 56.85 96 ILE A C 1
ATOM 771 O O . ILE A 1 96 ? 28.911 9.634 24.136 1.00 59.06 96 ILE A O 1
ATOM 776 N N . ALA A 1 97 ? 27.206 8.212 24.483 1.00 53.17 97 ALA A N 1
ATOM 777 C CA . ALA A 1 97 ? 27.811 7.600 25.660 1.00 55.06 97 ALA A CA 1
ATOM 778 C C . ALA A 1 97 ? 29.081 6.816 25.334 1.00 55.94 97 ALA A C 1
ATOM 779 O O . ALA A 1 97 ? 30.115 7.018 25.968 1.00 53.15 97 ALA A O 1
ATOM 781 N N . TYR A 1 98 ? 29.002 5.919 24.354 1.00 49.02 98 TYR A N 1
ATOM 782 C CA . TYR A 1 98 ? 30.130 5.054 24.022 1.00 51.76 98 TYR A CA 1
ATOM 783 C C . TYR A 1 98 ? 31.253 5.819 23.339 1.00 57.06 98 TYR A C 1
ATOM 784 O O . TYR A 1 98 ? 32.425 5.463 23.463 1.00 61.44 98 TYR A O 1
ATOM 793 N N . CYS A 1 99 ? 30.893 6.859 22.600 1.00 57.07 99 CYS A N 1
ATOM 794 C CA . CYS A 1 99 ? 31.890 7.660 21.914 1.00 63.17 99 CYS A CA 1
ATOM 795 C C . CYS A 1 99 ? 32.551 8.601 22.910 1.00 62.25 99 CYS A C 1
ATOM 796 O O . CYS A 1 99 ? 33.727 8.935 22.782 1.00 64.57 99 CYS A O 1
ATOM 799 N N . GLY A 1 100 ? 31.780 9.009 23.911 1.00 56.90 100 GLY A N 1
ATOM 800 C CA . GLY A 1 100 ? 32.211 10.022 24.852 1.00 45.97 100 GLY A CA 1
ATOM 801 C C . GLY A 1 100 ? 31.812 11.371 24.313 1.00 44.62 100 GLY A C 1
ATOM 802 O O . GLY A 1 100 ? 32.219 11.755 23.219 1.00 51.85 100 GLY A O 1
ATOM 803 N N . LEU A 1 101 ? 31.014 12.097 25.083 1.00 42.66 101 LEU A N 1
ATOM 804 C CA . LEU A 1 101 ? 30.455 13.365 24.631 1.00 49.92 101 LEU A CA 1
ATOM 805 C C . LEU A 1 101 ? 31.524 14.398 24.288 1.00 56.12 101 LEU A C 1
ATOM 806 O O . LEU A 1 101 ? 31.311 15.266 23.440 1.00 57.59 101 LEU A O 1
ATOM 811 N N . ASP A 1 102 ? 32.672 14.317 24.950 1.00 63.84 102 ASP A N 1
ATOM 812 C CA . ASP A 1 102 ? 33.758 15.236 24.636 1.00 62.54 102 ASP A CA 1
ATOM 813 C C . ASP A 1 102 ? 34.406 14.881 23.302 1.00 57.30 102 ASP A C 1
ATOM 814 O O . ASP A 1 102 ? 34.699 15.760 22.493 1.00 47.76 102 ASP A O 1
ATOM 819 N N . ASN A 1 103 ? 34.617 13.588 23.073 1.00 56.37 103 ASN A N 1
ATOM 820 C CA . ASN A 1 103 ? 35.081 13.118 21.775 1.00 58.29 103 ASN A CA 1
ATOM 821 C C . ASN A 1 103 ? 34.109 13.505 20.661 1.00 59.09 103 ASN A C 1
ATOM 822 O O . ASN A 1 103 ? 34.523 13.796 19.544 1.00 62.80 103 ASN A O 1
ATOM 827 N N . VAL A 1 104 ? 32.816 13.521 20.978 1.00 59.38 104 VAL A N 1
ATOM 828 C CA . VAL A 1 104 ? 31.789 13.899 20.013 1.00 54.19 104 VAL A CA 1
ATOM 829 C C . VAL A 1 104 ? 31.897 15.374 19.642 1.00 57.73 104 VAL A C 1
ATOM 830 O O . VAL A 1 104 ? 31.733 15.743 18.480 1.00 61.63 104 VAL A O 1
ATOM 834 N N . GLU A 1 105 ? 32.185 16.217 20.627 1.00 54.14 105 GLU A N 1
ATOM 835 C CA . GLU A 1 105 ? 32.136 17.665 20.422 1.00 53.58 105 GLU A CA 1
ATOM 836 C C . GLU A 1 105 ? 33.337 18.220 19.661 1.00 52.00 105 GLU A C 1
ATOM 837 O O . GLU A 1 105 ? 33.243 19.299 19.071 1.00 51.16 105 GLU A O 1
ATOM 843 N N . ASN A 1 106 ? 34.457 17.494 19.678 1.00 50.88 106 ASN A N 1
ATOM 844 C CA . ASN A 1 106 ? 35.696 17.995 19.062 1.00 62.22 106 ASN A CA 1
ATOM 845 C C . ASN A 1 106 ? 36.712 16.952 18.560 1.00 60.71 106 ASN A C 1
ATOM 846 O O . ASN A 1 106 ? 37.800 17.307 18.113 1.00 66.13 106 ASN A O 1
ATOM 851 N N . SER A 1 107 ? 36.353 15.676 18.609 1.00 63.52 107 SER A N 1
ATOM 852 C CA . SER A 1 107 ? 37.247 14.625 18.133 1.00 62.96 107 SER A CA 1
ATOM 853 C C . SER A 1 107 ? 36.568 13.696 17.112 1.00 65.55 107 SER A C 1
ATOM 854 O O . SER A 1 107 ? 37.204 12.795 16.564 1.00 65.35 107 SER A O 1
ATOM 857 N N . PHE A 1 108 ? 35.281 13.915 16.851 1.00 60.77 108 PHE A N 1
ATOM 858 C CA . PHE A 1 108 ? 34.539 13.039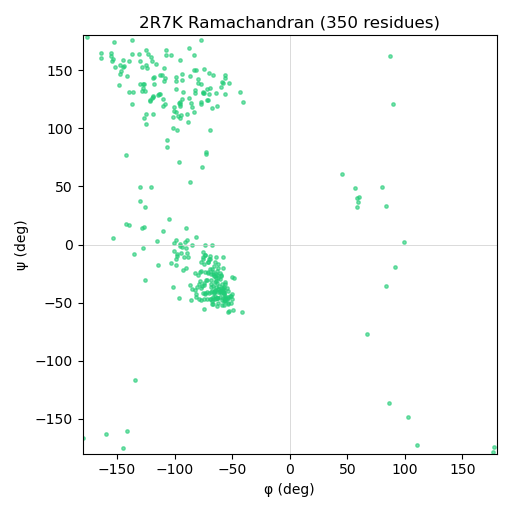 15.936 1.00 59.64 108 PHE A CA 1
ATOM 859 C C . PHE A 1 108 ? 34.275 13.724 14.602 1.00 56.53 108 PHE A C 1
ATOM 860 O O . PHE A 1 108 ? 33.248 14.377 14.425 1.00 51.70 108 PHE A O 1
ATOM 868 N N . LEU A 1 109 ? 35.207 13.555 13.667 1.00 61.36 109 LEU A N 1
ATOM 869 C CA . LEU A 1 109 ? 35.193 14.287 12.400 1.00 67.55 109 LEU A CA 1
ATOM 870 C C . LEU A 1 109 ? 34.359 13.621 11.303 1.00 65.35 109 LEU A C 1
ATOM 871 O O . LEU A 1 109 ? 34.849 13.381 10.199 1.00 64.25 109 LEU A O 1
ATOM 876 N N . VAL A 1 110 ? 33.101 13.327 11.616 1.00 61.88 110 VAL A N 1
ATOM 877 C CA . VAL A 1 110 ? 32.163 12.780 10.644 1.00 51.18 110 VAL A CA 1
ATOM 878 C C . VAL A 1 110 ? 30.921 13.647 10.660 1.00 52.17 110 VAL A C 1
ATOM 879 O O . VAL A 1 110 ? 30.476 14.054 11.728 1.00 56.88 110 VAL A O 1
ATOM 883 N N . PRO A 1 111 ? 30.363 13.957 9.477 1.00 52.21 111 PRO A N 1
ATOM 884 C CA . PRO A 1 111 ? 29.149 14.759 9.448 1.00 47.63 111 PRO A CA 1
ATOM 885 C C . PRO A 1 111 ? 28.067 14.085 10.283 1.00 42.76 111 PRO A C 1
ATOM 886 O O . PRO A 1 111 ? 27.980 12.857 10.319 1.00 40.32 111 PRO A O 1
ATOM 890 N N . MET A 1 112 ? 27.268 14.887 10.970 1.00 45.02 112 MET A N 1
ATOM 891 C CA . MET A 1 112 ? 26.358 14.352 11.964 1.00 49.72 112 MET A CA 1
ATOM 892 C C . MET A 1 112 ? 25.048 15.084 11.846 1.00 42.42 112 MET A C 1
ATOM 893 O O . MET A 1 112 ? 25.026 16.309 11.779 1.00 45.29 112 MET A O 1
ATOM 898 N N . PHE A 1 113 ? 23.953 14.332 11.803 1.00 41.45 113 PHE A N 1
ATOM 899 C CA . PHE A 1 113 ? 22.638 14.944 11.740 1.00 37.29 113 PHE A CA 1
ATOM 900 C C . PHE A 1 113 ? 22.293 15.625 13.070 1.00 43.01 113 PHE A C 1
ATOM 901 O O . PHE A 1 113 ? 22.396 15.012 14.129 1.00 45.07 113 PHE A O 1
ATOM 909 N N . GLY A 1 114 ? 21.876 16.886 13.004 1.00 41.97 114 GLY A N 1
ATOM 910 C CA . GLY A 1 114 ? 21.501 17.638 14.194 1.00 51.41 114 GLY A CA 1
ATOM 911 C C . GLY A 1 114 ? 22.446 18.771 14.573 1.00 53.11 114 GLY A C 1
ATOM 912 O O . GLY A 1 114 ? 23.373 19.107 13.829 1.00 43.73 114 GLY A O 1
ATOM 913 N N . ASN A 1 115 ? 22.188 19.364 15.739 1.00 52.02 115 ASN A N 1
ATOM 914 C CA . ASN A 1 115 ? 23.014 20.439 16.286 1.00 45.08 115 ASN A CA 1
ATOM 915 C C . ASN A 1 115 ? 24.006 19.874 17.302 1.00 49.86 115 ASN A C 1
ATOM 916 O O . ASN A 1 115 ? 23.661 19.634 18.453 1.00 51.56 115 ASN A O 1
ATOM 921 N N . ARG A 1 116 ? 25.234 19.652 16.847 1.00 45.49 116 ARG A N 1
ATOM 922 C CA . ARG A 1 116 ? 26.304 19.056 17.639 1.00 45.76 116 ARG A CA 1
ATOM 923 C C . ARG A 1 116 ? 26.501 19.719 19.006 1.00 54.00 116 ARG A C 1
ATOM 924 O O . ARG A 1 116 ? 26.705 19.038 20.008 1.00 50.71 116 ARG A O 1
ATOM 932 N N . ARG A 1 117 ? 26.450 21.048 19.032 1.00 56.84 117 ARG A N 1
ATOM 933 C CA . ARG A 1 117 ? 26.708 21.812 20.246 1.00 61.51 117 ARG A CA 1
ATOM 934 C C . ARG A 1 117 ? 25.686 21.498 21.339 1.00 59.58 117 ARG A C 1
ATOM 935 O O . ARG A 1 117 ? 26.025 21.414 22.518 1.00 54.37 117 ARG A O 1
ATOM 943 N N . ILE A 1 118 ? 24.433 21.323 20.935 1.00 55.29 118 ILE A N 1
ATOM 944 C CA . ILE A 1 118 ? 23.329 21.230 21.879 1.00 46.37 118 ILE A CA 1
ATOM 945 C C . ILE A 1 118 ? 23.262 19.885 22.595 1.00 42.27 118 ILE A C 1
ATOM 946 O O . ILE A 1 118 ? 22.476 19.711 23.518 1.00 45.36 118 ILE A O 1
ATOM 951 N N . LEU A 1 119 ? 24.108 18.948 22.188 1.00 40.61 119 LEU A N 1
ATOM 952 C CA . LEU A 1 119 ? 24.139 1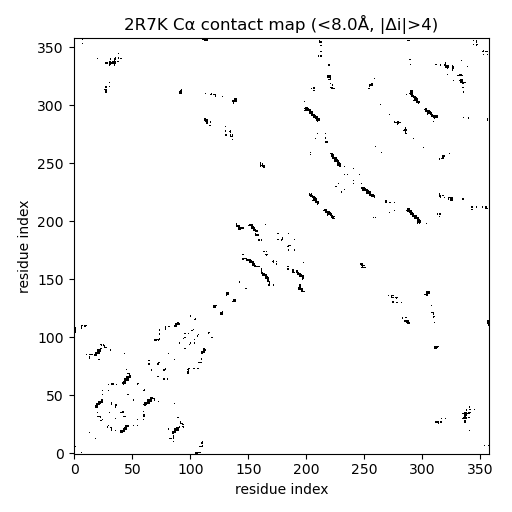7.635 22.805 1.00 45.64 119 LEU A CA 1
ATOM 953 C C . LEU A 1 119 ? 24.609 17.679 24.260 1.00 55.25 119 LEU A C 1
ATOM 954 O O . LEU A 1 119 ? 24.388 16.734 25.023 1.00 51.96 119 LEU A O 1
ATOM 959 N N . ARG A 1 120 ? 25.272 18.760 24.648 1.00 53.55 120 ARG A N 1
ATOM 960 C CA . ARG A 1 120 ? 25.735 18.843 26.020 1.00 59.81 120 ARG A CA 1
ATOM 961 C C . ARG A 1 120 ? 24.789 19.658 26.891 1.00 55.89 120 ARG A C 1
ATOM 962 O O . ARG A 1 120 ? 24.907 19.662 28.111 1.00 63.21 120 ARG A O 1
ATOM 970 N N . TRP A 1 121 ? 23.831 20.324 26.258 1.00 50.57 121 TRP A N 1
ATOM 971 C CA . TRP A 1 121 ? 22.751 20.956 26.993 1.00 51.43 121 TRP A CA 1
ATOM 972 C C . TRP A 1 121 ? 21.739 19.926 27.487 1.00 56.70 121 TRP A C 1
ATOM 973 O O . TRP A 1 121 ? 20.861 20.244 28.290 1.00 54.82 121 TRP A O 1
ATOM 984 N N . GLU A 1 122 ? 21.860 18.693 27.006 1.00 55.53 122 GLU A N 1
ATOM 985 C CA . GLU A 1 122 ? 20.984 17.618 27.463 1.00 59.38 122 GLU A CA 1
ATOM 986 C C . GLU A 1 122 ? 21.687 16.776 28.518 1.00 58.14 122 GLU A C 1
ATOM 987 O O . GLU A 1 122 ? 21.048 16.033 29.263 1.00 59.19 122 GLU A O 1
ATOM 993 N N . SER A 1 123 ? 23.008 16.900 28.580 1.00 57.78 123 SER A N 1
ATOM 994 C CA . SER A 1 123 ? 23.818 16.062 29.456 1.00 65.28 123 SER A CA 1
ATOM 995 C C . SER A 1 123 ? 24.047 16.713 30.815 1.00 64.49 123 SER A C 1
ATOM 996 O O . SER A 1 123 ? 24.351 16.031 31.792 1.00 64.19 123 SER A O 1
ATOM 999 N N . GLU A 1 124 ? 23.904 18.033 30.865 1.00 61.26 124 GLU A N 1
ATOM 1000 C CA . GLU A 1 124 ? 24.126 18.782 32.089 1.00 61.56 124 GLU A CA 1
ATOM 1001 C C . GLU A 1 124 ? 22.818 19.330 32.634 1.00 61.44 124 GLU A C 1
ATOM 1002 O O . GLU A 1 124 ? 22.138 20.118 31.973 1.00 54.94 124 GLU A O 1
ATOM 1008 N N . ARG A 1 125 ? 22.483 18.905 33.850 1.00 62.81 125 ARG A N 1
ATOM 1009 C CA . ARG A 1 125 ? 21.229 19.272 34.502 1.00 65.70 125 ARG A CA 1
ATOM 1010 C C . ARG A 1 125 ? 21.041 20.784 34.621 1.00 59.95 125 ARG A C 1
ATOM 1011 O O . ARG A 1 125 ? 19.916 21.284 34.545 1.00 60.12 125 ARG A O 1
ATOM 1019 N N . SER A 1 126 ? 22.144 21.506 34.806 1.00 60.83 126 SER A N 1
ATOM 1020 C CA . SER A 1 126 ? 22.121 22.969 34.894 1.00 59.12 126 SER A CA 1
ATOM 1021 C C . SER A 1 126 ? 21.686 23.639 33.585 1.00 56.00 126 SER A C 1
ATOM 1022 O O . SER A 1 126 ? 20.882 24.576 33.594 1.00 54.95 126 SER A O 1
ATOM 1025 N N . LEU A 1 127 ? 22.217 23.156 32.465 1.00 55.18 127 LEU A N 1
ATOM 1026 C CA . LEU A 1 127 ? 21.843 23.678 31.142 1.00 50.08 127 LEU A CA 1
ATOM 1027 C C . LEU A 1 127 ? 20.399 23.328 30.776 1.00 51.90 127 LEU A C 1
ATOM 1028 O O . LEU A 1 127 ? 19.626 24.193 30.337 1.00 42.99 127 LEU A O 1
ATOM 1033 N N . GLU A 1 128 ? 20.039 22.061 30.974 1.00 51.47 128 GLU A N 1
ATOM 1034 C CA . GLU A 1 128 ? 18.669 21.606 30.760 1.00 51.24 128 GLU A CA 1
ATOM 1035 C C . GLU A 1 128 ? 17.676 22.510 31.464 1.00 52.96 128 GLU A C 1
ATOM 1036 O O . GLU A 1 128 ? 16.758 23.047 30.835 1.00 51.10 128 GLU A O 1
ATOM 1042 N N . GLY A 1 129 ? 17.859 22.664 32.777 1.00 51.73 129 GLY A N 1
ATOM 1043 C CA . GLY A 1 129 ? 16.940 23.447 33.594 1.00 39.39 129 GLY A CA 1
ATOM 1044 C C . GLY A 1 129 ? 16.886 24.886 33.140 1.00 40.99 129 GLY A C 1
ATOM 1045 O O . GLY A 1 129 ? 15.814 25.495 33.089 1.00 49.88 129 GLY A O 1
ATOM 1046 N N . LYS A 1 130 ? 18.056 25.425 32.810 1.00 50.24 130 LYS A N 1
ATOM 1047 C CA . LYS A 1 130 ? 18.177 26.765 32.247 1.00 54.47 130 LYS A CA 1
ATOM 1048 C C . LYS A 1 130 ? 17.278 26.870 31.022 1.00 49.93 130 LYS A C 1
ATOM 1049 O O . LYS A 1 130 ? 16.364 27.701 30.965 1.00 53.74 130 LYS A O 1
ATOM 1055 N N . LEU A 1 131 ? 17.526 25.996 30.053 1.00 48.52 131 LEU A N 1
ATOM 1056 C CA . LEU A 1 131 ? 16.732 25.946 28.825 1.00 42.84 131 LEU A CA 1
ATOM 1057 C C . LEU A 1 131 ? 15.227 25.845 29.112 1.00 40.71 131 LEU A C 1
ATOM 1058 O O . LEU A 1 131 ? 14.442 26.697 28.683 1.00 45.55 131 LEU A O 1
ATOM 1063 N N . LEU A 1 132 ? 14.831 24.817 29.858 1.00 43.57 132 LEU A N 1
ATOM 1064 C CA . LEU A 1 132 ? 13.416 24.582 30.154 1.00 43.11 132 LEU A CA 1
ATOM 1065 C C . LEU A 1 132 ? 12.760 25.736 30.893 1.00 40.34 132 LEU A C 1
ATOM 1066 O O . LEU A 1 132 ? 11.621 26.109 30.601 1.00 53.35 132 LEU A O 1
ATOM 1071 N N . ARG A 1 133 ? 13.483 26.299 31.856 1.00 54.66 133 ARG A N 1
ATOM 1072 C CA . ARG A 1 133 ? 12.990 27.431 32.628 1.00 57.07 133 ARG A CA 1
ATOM 1073 C C . ARG A 1 133 ? 12.862 28.664 31.742 1.00 47.84 133 ARG A C 1
ATOM 1074 O O . ARG A 1 133 ? 11.829 29.336 31.738 1.00 50.43 133 ARG A O 1
ATOM 1082 N N . GLU A 1 134 ? 13.911 28.949 30.980 1.00 51.04 134 GLU A N 1
ATOM 1083 C CA . GLU A 1 134 ? 13.918 30.122 30.106 1.00 57.88 134 GLU A CA 1
ATOM 1084 C C . GLU A 1 134 ? 12.937 30.007 28.941 1.00 52.36 134 GLU A C 1
ATOM 1085 O O . GLU A 1 134 ? 12.404 31.011 28.474 1.00 54.99 134 GLU A O 1
ATOM 1091 N N . ALA A 1 135 ? 12.694 28.783 28.483 1.00 49.06 135 ALA A N 1
ATOM 1092 C CA . ALA A 1 135 ? 11.687 28.546 27.451 1.00 42.53 135 ALA A CA 1
ATOM 1093 C C . ALA A 1 135 ? 10.291 28.748 28.014 1.00 48.07 135 ALA A C 1
ATOM 1094 O O . ALA A 1 135 ? 9.317 28.870 27.267 1.00 54.12 135 ALA A O 1
ATOM 1096 N N . GLY A 1 136 ? 10.191 28.779 29.339 1.00 50.74 136 GLY A N 1
ATOM 1097 C CA . GLY A 1 136 ? 8.905 28.977 29.993 1.00 43.46 136 GLY A CA 1
ATOM 1098 C C . GLY A 1 136 ? 8.107 27.698 30.149 1.00 38.58 136 GLY A C 1
ATOM 1099 O O . GLY A 1 136 ? 6.872 27.715 30.090 1.00 44.84 136 GLY A O 1
ATOM 1100 N N . LEU A 1 137 ? 8.799 26.581 30.348 1.00 42.86 137 LEU A N 1
ATOM 1101 C CA . LEU A 1 137 ? 8.103 25.305 30.554 1.00 46.72 137 LEU A CA 1
ATOM 1102 C C . LEU A 1 137 ? 7.996 24.938 32.037 1.00 48.20 137 LEU A C 1
ATOM 1103 O O . LEU A 1 137 ? 8.908 25.212 32.819 1.00 47.92 137 LEU A O 1
ATOM 1108 N N . ARG A 1 138 ? 6.875 24.328 32.413 1.00 46.54 138 ARG A N 1
ATOM 1109 C CA . ARG A 1 138 ? 6.680 23.821 33.768 1.00 44.36 138 ARG A CA 1
ATOM 1110 C C . ARG A 1 138 ? 7.670 22.718 34.087 1.00 47.57 138 ARG A C 1
ATOM 1111 O O . ARG A 1 138 ? 7.842 21.784 33.310 1.00 47.30 138 ARG A O 1
ATOM 1119 N N . VAL A 1 139 ? 8.329 22.848 35.234 1.00 46.29 139 VAL A N 1
ATOM 1120 C CA . VAL A 1 139 ? 9.248 21.836 35.739 1.00 43.81 139 VAL A CA 1
ATOM 1121 C C . VAL A 1 139 ? 8.902 21.556 37.203 1.00 45.00 139 VAL A C 1
ATOM 1122 O O . VAL A 1 139 ? 8.156 22.326 37.827 1.00 42.05 139 VAL A O 1
ATOM 1126 N N . PRO A 1 140 ? 9.404 20.436 37.744 1.00 40.54 140 PRO A N 1
ATOM 1127 C CA . PRO A 1 140 ? 9.222 20.136 39.167 1.00 46.56 140 PRO A CA 1
ATOM 1128 C C . PRO A 1 140 ? 9.976 21.152 40.038 1.00 49.35 140 PRO A C 1
ATOM 1129 O O . PRO A 1 140 ? 11.045 21.624 39.644 1.00 43.38 140 PRO A O 1
ATOM 1133 N N . LYS A 1 141 ? 9.426 21.485 41.204 1.00 52.67 141 LYS A N 1
ATOM 1134 C CA . LYS A 1 141 ? 10.139 22.348 42.152 1.00 53.28 141 LYS A CA 1
ATOM 1135 C C . LYS A 1 141 ? 11.462 21.715 42.564 1.00 46.89 141 LYS A C 1
ATOM 1136 O O . LYS A 1 141 ? 11.525 20.520 42.848 1.00 49.16 141 LYS A O 1
ATOM 1142 N N . LYS A 1 142 ? 12.522 22.512 42.583 1.00 45.87 142 LYS A N 1
ATOM 1143 C CA . LYS A 1 142 ? 13.809 22.021 43.056 1.00 54.51 142 LYS A CA 1
ATOM 1144 C C . LYS A 1 142 ? 13.971 22.337 44.539 1.00 49.23 142 LYS A C 1
ATOM 1145 O O . LYS A 1 142 ? 13.463 23.347 45.023 1.00 50.18 142 LYS A O 1
ATOM 1151 N N . TYR A 1 143 ? 14.663 21.457 45.254 1.00 51.29 143 TYR A N 1
ATOM 1152 C CA . TYR A 1 143 ? 14.973 21.680 46.665 1.00 52.51 143 TYR A CA 1
ATOM 1153 C C . TYR A 1 143 ? 16.480 21.659 46.890 1.00 51.35 143 TYR A C 1
ATOM 1154 O O . TYR A 1 143 ? 17.151 20.680 46.563 1.00 51.81 143 TYR A O 1
ATOM 1163 N N . GLU A 1 144 ? 17.006 22.743 47.453 1.00 54.67 144 GLU A N 1
ATOM 1164 C CA . GLU A 1 144 ? 18.450 22.873 47.649 1.00 60.27 144 GLU A CA 1
ATOM 1165 C C . GLU A 1 144 ? 19.036 21.854 48.627 1.00 54.68 144 GLU A C 1
ATOM 1166 O O . GLU A 1 144 ? 20.123 21.323 48.391 1.00 56.61 144 GLU A O 1
ATOM 1172 N N . SER A 1 145 ? 18.324 21.577 49.718 1.00 44.39 145 SER A N 1
ATOM 1173 C CA . SER A 1 145 ? 18.815 20.614 50.708 1.00 44.48 145 SER A CA 1
ATOM 1174 C C . SER A 1 145 ? 17.699 19.796 51.354 1.00 33.41 145 SER A C 1
ATOM 1175 O O . SER A 1 145 ? 16.539 20.198 51.334 1.00 40.63 145 SER A O 1
ATOM 1178 N N . PRO A 1 146 ? 18.054 18.632 51.920 1.00 39.00 146 PRO A N 1
ATOM 1179 C CA . PRO A 1 146 ? 17.102 17.768 52.606 1.00 38.32 146 PRO A CA 1
ATOM 1180 C C . PRO A 1 146 ? 16.271 18.532 53.638 1.00 46.10 146 PRO A C 1
ATOM 1181 O O . PRO A 1 146 ? 15.128 18.162 53.913 1.00 45.53 146 PRO A O 1
ATOM 1185 N N . GLU A 1 147 ? 16.836 19.604 54.182 1.00 51.42 147 GLU A N 1
ATOM 1186 C CA . GLU A 1 147 ? 16.139 20.418 55.176 1.00 56.29 147 GLU A CA 1
ATOM 1187 C C . GLU A 1 147 ? 14.987 21.233 54.581 1.00 53.35 147 GLU A C 1
ATOM 1188 O O . GLU A 1 147 ? 14.136 21.738 55.313 1.00 51.38 147 GLU A O 1
ATOM 1194 N N . ASP A 1 148 ? 14.950 21.352 53.257 1.00 51.24 148 ASP A N 1
ATOM 1195 C CA . ASP A 1 148 ? 13.924 22.162 52.607 1.00 45.52 148 ASP A CA 1
ATOM 1196 C C . ASP A 1 148 ? 12.668 21.363 52.253 1.00 47.52 148 ASP A C 1
ATOM 1197 O O . ASP A 1 148 ? 11.682 21.921 51.766 1.00 44.53 148 ASP A O 1
ATOM 1202 N N . ILE A 1 149 ? 12.702 20.064 52.525 1.00 42.06 149 ILE A N 1
ATOM 1203 C CA . ILE A 1 149 ? 11.620 19.163 52.151 1.00 42.42 149 ILE A CA 1
ATOM 1204 C C . ILE A 1 149 ? 10.337 19.436 52.930 1.00 53.90 149 ILE A C 1
ATOM 1205 O O . ILE A 1 149 ? 10.299 19.300 54.153 1.00 60.76 149 ILE A O 1
ATOM 1210 N N . ASP A 1 150 ? 9.287 19.821 52.210 1.00 56.85 150 ASP A N 1
ATOM 1211 C CA . ASP A 1 150 ? 8.004 20.139 52.825 1.00 59.64 150 ASP A CA 1
ATOM 1212 C C . ASP A 1 150 ? 6.873 19.379 52.144 1.00 57.27 150 ASP A C 1
ATOM 1213 O O . ASP A 1 150 ? 5.700 19.695 52.323 1.00 61.20 150 ASP A O 1
ATOM 1218 N N . GLY A 1 151 ? 7.234 18.380 51.351 1.00 59.82 151 GLY A N 1
ATOM 1219 C CA . GLY A 1 151 ? 6.252 17.545 50.669 1.00 57.74 151 GLY A CA 1
ATOM 1220 C C . GLY A 1 151 ? 6.887 16.234 50.262 1.00 52.62 151 GLY A C 1
ATOM 1221 O O . GLY A 1 151 ? 7.942 15.865 50.774 1.00 51.10 151 GLY A O 1
ATOM 1222 N N . THR A 1 152 ? 6.250 15.520 49.343 1.00 47.38 152 THR A N 1
ATOM 1223 C CA . THR A 1 152 ? 6.868 14.330 48.795 1.00 44.88 152 THR A CA 1
ATOM 1224 C C . THR A 1 152 ? 7.834 14.754 47.693 1.00 42.82 152 THR A C 1
ATOM 1225 O O . THR A 1 152 ? 7.518 15.605 46.855 1.00 38.49 152 THR A O 1
ATOM 1229 N N . VAL A 1 153 ? 9.035 14.195 47.734 1.00 40.41 153 VAL A N 1
ATOM 1230 C CA . VAL A 1 153 ? 10.052 14.527 46.758 1.00 38.13 153 VAL A CA 1
ATOM 1231 C C . VAL A 1 153 ? 10.630 13.246 46.195 1.00 40.18 153 VAL A C 1
ATOM 1232 O O . VAL A 1 153 ? 10.531 12.189 46.819 1.00 36.21 153 VAL A O 1
ATOM 1236 N N . ILE A 1 154 ? 11.214 13.339 45.005 1.00 37.44 154 ILE A N 1
ATOM 1237 C CA . ILE A 1 154 ? 12.019 12.250 44.487 1.00 40.40 154 ILE A CA 1
ATOM 1238 C C . ILE A 1 154 ? 13.473 12.706 44.544 1.00 31.72 154 ILE A C 1
ATOM 1239 O O . ILE A 1 154 ? 13.770 13.885 44.326 1.00 37.44 154 ILE A O 1
ATOM 1244 N N . VAL A 1 155 ? 14.379 11.789 44.861 1.00 35.98 155 VAL A N 1
ATOM 1245 C CA . VAL A 1 155 ? 15.785 12.167 44.981 1.00 41.77 155 VAL A CA 1
ATOM 1246 C C . VAL A 1 155 ? 16.669 11.377 44.028 1.00 39.02 155 VAL A C 1
ATOM 1247 O O . VAL A 1 155 ? 16.678 10.147 44.043 1.00 41.89 155 VAL A O 1
ATOM 1251 N N . LYS A 1 156 ? 17.423 12.106 43.213 1.00 49.62 156 LYS A N 1
ATOM 1252 C CA . LYS A 1 156 ? 18.232 11.503 42.167 1.00 57.28 156 LYS A CA 1
ATOM 1253 C C . LYS A 1 156 ? 19.730 11.647 42.431 1.00 63.33 156 LYS A C 1
ATOM 1254 O O . LYS A 1 156 ? 20.225 12.742 42.698 1.00 61.79 156 LYS A O 1
ATOM 1260 N N . PHE A 1 157 ? 20.440 10.528 42.350 1.00 69.95 157 PHE A N 1
ATOM 1261 C CA . PHE A 1 157 ? 21.888 10.523 42.471 1.00 80.39 157 PHE A CA 1
ATOM 1262 C C . PHE A 1 157 ? 22.501 9.972 41.187 1.00 87.49 157 PHE A C 1
ATOM 1263 O O . PHE A 1 157 ? 22.127 8.886 40.737 1.00 85.95 157 PHE A O 1
ATOM 1271 N N . PRO A 1 158 ? 23.430 10.725 40.576 1.00 96.15 158 PRO A N 1
ATOM 1272 C CA . PRO A 1 158 ? 24.249 10.156 39.506 1.00 101.49 158 PRO A CA 1
ATOM 1273 C C . PRO A 1 158 ? 25.286 9.179 40.073 1.00 101.86 158 PRO A C 1
ATOM 1274 O O . PRO A 1 158 ? 26.452 9.537 40.239 1.00 102.89 158 PRO A O 1
ATOM 1278 N N . GLY A 1 159 ? 24.853 7.95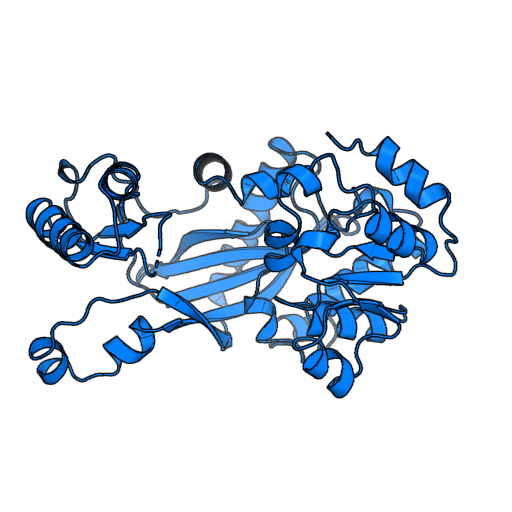6 40.373 1.00 102.36 159 GLY A N 1
ATOM 1279 C CA . GLY A 1 159 ? 25.731 6.944 40.954 1.00 101.84 159 GLY A CA 1
ATOM 1280 C C . GLY A 1 159 ? 25.583 5.586 40.294 1.00 103.74 159 GLY A C 1
ATOM 1281 O O . GLY A 1 159 ? 25.865 5.434 39.105 1.00 104.88 159 GLY A O 1
ATOM 1282 N N . ALA A 1 160 ? 25.134 4.597 41.063 1.00 103.02 160 ALA A N 1
ATOM 1283 C CA . ALA A 1 160 ? 24.999 3.231 40.555 1.00 102.04 160 ALA A CA 1
ATOM 1284 C C . ALA A 1 160 ? 23.656 3.007 39.863 1.00 101.33 160 ALA A C 1
ATOM 1285 O O . ALA A 1 160 ? 23.474 2.027 39.138 1.00 97.81 160 ALA A O 1
ATOM 1287 N N . ARG A 1 164 ? 18.325 3.297 39.516 1.00 61.88 164 ARG A N 1
ATOM 1288 C CA . ARG A 1 164 ? 18.949 2.576 40.627 1.00 70.76 164 ARG A CA 1
ATOM 1289 C C . ARG A 1 164 ? 19.356 3.499 41.788 1.00 69.44 164 ARG A C 1
ATOM 1290 O O . ARG A 1 164 ? 19.279 3.116 42.959 1.00 67.39 164 ARG A O 1
ATOM 1298 N N . GLY A 1 165 ? 19.790 4.713 41.456 1.00 66.63 165 GLY A N 1
ATOM 1299 C CA . GLY A 1 165 ? 20.091 5.723 42.464 1.00 57.27 165 GLY A CA 1
ATOM 1300 C C . GLY A 1 165 ? 18.919 6.664 42.682 1.00 56.21 165 GLY A C 1
ATOM 1301 O O . GLY A 1 165 ? 18.962 7.831 42.283 1.00 55.37 165 GLY A O 1
ATOM 1302 N N . TYR A 1 166 ? 17.864 6.151 43.312 1.00 50.55 166 TYR A N 1
ATOM 1303 C CA . TYR A 1 166 ? 16.646 6.920 43.552 1.00 45.79 166 TYR A CA 1
ATOM 1304 C C . TYR A 1 166 ? 16.000 6.516 44.868 1.00 39.56 166 TYR A C 1
ATOM 1305 O O . TYR A 1 166 ? 16.095 5.361 45.293 1.00 37.18 166 TYR A O 1
ATOM 1314 N N . PHE A 1 167 ? 15.333 7.471 45.504 1.00 38.03 167 PHE A N 1
ATOM 1315 C CA . PHE A 1 167 ? 14.355 7.148 46.538 1.00 35.22 167 PHE A CA 1
ATOM 1316 C C . PHE A 1 167 ? 13.339 8.268 46.682 1.00 29.23 167 PHE A C 1
ATOM 1317 O O . PHE A 1 167 ? 13.532 9.374 46.165 1.00 36.70 167 PHE A O 1
ATOM 1325 N N . ILE A 1 168 ? 12.240 7.958 47.358 1.00 36.50 168 ILE A N 1
ATOM 1326 C CA . ILE A 1 168 ? 11.175 8.919 47.607 1.00 37.06 168 ILE A CA 1
ATOM 1327 C C . ILE A 1 168 ? 11.161 9.288 49.092 1.00 39.90 168 ILE A C 1
ATOM 1328 O O . ILE A 1 168 ? 11.356 8.426 49.952 1.00 34.81 168 ILE A O 1
ATOM 1333 N N . ALA A 1 169 ? 10.928 10.561 49.394 1.00 35.51 169 ALA A N 1
ATOM 1334 C CA . ALA A 1 169 ? 10.907 11.010 50.778 1.00 39.07 169 ALA A CA 1
ATOM 1335 C C . ALA A 1 169 ? 9.823 12.044 50.986 1.00 40.84 169 ALA A C 1
ATOM 1336 O O . ALA A 1 169 ? 9.554 12.847 50.096 1.00 43.94 169 ALA A O 1
ATOM 1338 N N . SER A 1 170 ? 9.205 12.026 52.166 1.00 41.87 170 SER A N 1
ATOM 1339 C CA . SER A 1 170 ? 8.199 13.029 52.522 1.00 44.88 170 SER A CA 1
ATOM 1340 C C . SER A 1 170 ? 8.613 13.928 53.698 1.00 45.69 170 SER A C 1
ATOM 1341 O O . SER A 1 170 ? 7.842 14.797 54.119 1.00 43.64 170 SER A O 1
ATOM 1344 N N . SER A 1 171 ? 9.830 13.730 54.206 1.00 41.60 171 SER A N 1
ATOM 1345 C CA . SER A 1 171 ? 10.378 14.573 55.276 1.00 43.09 171 SER A CA 1
ATOM 1346 C C . SER A 1 171 ? 11.897 14.571 55.258 1.00 43.15 171 SER A C 1
ATOM 1347 O O . SER A 1 171 ? 12.526 13.683 54.678 1.00 41.78 171 SER A O 1
ATOM 1350 N N . THR A 1 172 ? 12.482 15.565 55.918 1.00 45.45 172 THR A N 1
ATOM 1351 C CA . THR A 1 172 ? 13.926 15.621 56.098 1.00 42.47 172 THR A CA 1
ATOM 1352 C C . THR A 1 172 ? 14.434 14.355 56.784 1.00 43.40 172 THR A C 1
ATOM 1353 O O . THR A 1 172 ? 15.420 13.751 56.349 1.00 45.33 172 THR A O 1
ATOM 1357 N N . GLU A 1 173 ? 13.747 13.947 57.848 1.00 50.70 173 GLU A N 1
ATOM 1358 C CA . GLU A 1 173 ? 14.106 12.732 58.574 1.00 56.60 173 GLU A CA 1
ATOM 1359 C C . GLU A 1 173 ? 14.113 11.505 57.668 1.00 51.09 173 GLU A C 1
ATOM 1360 O O . GLU A 1 173 ? 15.062 10.715 57.679 1.00 52.92 173 GLU A O 1
ATOM 1366 N N . GLU A 1 174 ? 13.050 11.337 56.888 1.00 51.41 174 GLU A N 1
ATOM 1367 C CA . GLU A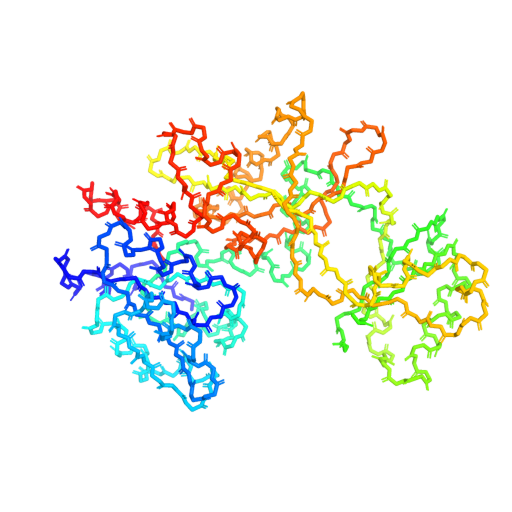 1 174 ? 12.978 10.203 55.978 1.00 46.73 174 GLU A CA 1
ATOM 1368 C C . GLU A 1 174 ? 14.121 10.225 54.964 1.00 39.61 174 GLU A C 1
ATOM 1369 O O . GLU A 1 174 ? 14.709 9.189 54.655 1.00 39.98 174 GLU A O 1
ATOM 1375 N N . PHE A 1 175 ? 14.453 11.411 54.466 1.00 39.05 175 PHE A N 1
ATOM 1376 C CA . PHE A 1 175 ? 15.575 11.546 53.548 1.00 38.89 175 PHE A CA 1
ATOM 1377 C C . PHE A 1 175 ? 16.846 10.878 54.078 1.00 44.54 175 PHE A C 1
ATOM 1378 O O . PHE A 1 175 ? 17.525 10.154 53.342 1.00 41.89 175 PHE A O 1
ATOM 1386 N N . TYR A 1 176 ? 17.182 11.128 55.346 1.00 47.50 176 TYR A N 1
ATOM 1387 C CA . TYR A 1 176 ? 18.411 10.563 55.914 1.00 45.43 176 TYR A CA 1
ATOM 1388 C C . TYR A 1 176 ? 18.276 9.080 56.244 1.00 41.97 176 TYR A C 1
ATOM 1389 O O . TYR A 1 176 ? 19.226 8.311 56.083 1.00 47.51 176 TYR A O 1
ATOM 1398 N N . LYS A 1 177 ? 17.094 8.678 56.696 1.00 46.82 177 LYS A N 1
ATOM 1399 C CA . LYS A 1 177 ? 16.826 7.265 56.928 1.00 55.02 177 LYS A CA 1
ATOM 1400 C C . LYS A 1 177 ? 17.149 6.478 55.657 1.00 56.33 177 LYS A C 1
ATOM 1401 O O . LYS A 1 177 ? 17.888 5.492 55.692 1.00 57.57 177 LYS A O 1
ATOM 1407 N N . LYS A 1 178 ? 16.612 6.945 54.532 1.00 54.32 178 LYS A N 1
ATOM 1408 C CA . LYS A 1 178 ? 16.766 6.251 53.250 1.00 53.81 178 LYS A CA 1
ATOM 1409 C C . LYS A 1 178 ? 18.159 6.378 52.632 1.00 49.59 178 LYS A C 1
ATOM 1410 O O . LYS A 1 178 ? 18.704 5.404 52.104 1.00 51.21 178 LYS A O 1
ATOM 1416 N N . ALA A 1 179 ? 18.735 7.572 52.700 1.00 45.45 179 ALA A N 1
ATOM 1417 C CA . ALA A 1 179 ? 20.105 7.761 52.234 1.00 45.93 179 ALA A CA 1
ATOM 1418 C C . ALA A 1 179 ? 21.033 6.762 52.922 1.00 49.67 179 ALA A C 1
ATOM 1419 O O . ALA A 1 179 ? 21.790 6.052 52.259 1.00 51.08 179 ALA A O 1
ATOM 1421 N N . GLU A 1 180 ? 20.952 6.703 54.251 1.00 57.27 180 GLU A N 1
ATOM 1422 C CA . GLU A 1 180 ? 21.736 5.761 55.056 1.00 64.87 180 GLU A CA 1
ATOM 1423 C C . GLU A 1 180 ? 21.522 4.311 54.649 1.00 66.92 180 GLU A C 1
ATOM 1424 O O . GLU A 1 180 ? 22.479 3.554 54.484 1.00 69.03 180 GLU A O 1
ATOM 1430 N N . ASP A 1 181 ? 20.259 3.926 54.507 1.00 69.29 181 ASP A N 1
ATOM 1431 C CA . ASP A 1 181 ? 19.915 2.587 54.061 1.00 71.01 181 ASP A CA 1
ATOM 1432 C C . ASP A 1 181 ? 20.685 2.242 52.788 1.00 69.20 181 ASP A C 1
ATOM 1433 O O . ASP A 1 181 ? 21.326 1.195 52.705 1.00 66.90 181 ASP A O 1
ATOM 1438 N N . LEU A 1 182 ? 20.630 3.136 51.805 1.00 66.05 182 LEU A N 1
ATOM 1439 C CA . LEU A 1 182 ? 21.288 2.910 50.520 1.00 72.32 182 LEU A CA 1
ATOM 1440 C C . LEU A 1 182 ? 22.812 2.936 50.627 1.00 77.15 182 LEU A C 1
ATOM 1441 O O . LEU A 1 182 ? 23.510 2.334 49.810 1.00 76.68 182 LEU A O 1
ATOM 1446 N N . LYS A 1 183 ? 23.318 3.642 51.634 1.00 82.73 183 LYS A N 1
ATOM 1447 C CA . LYS A 1 183 ? 24.752 3.735 51.875 1.00 84.66 183 LYS A CA 1
ATOM 1448 C C . LYS A 1 183 ? 25.276 2.430 52.463 1.00 83.59 183 LYS A C 1
ATOM 1449 O O . LYS A 1 183 ? 26.191 1.818 51.913 1.00 82.56 183 LYS A O 1
ATOM 1455 N N . LYS A 1 184 ? 24.678 2.002 53.572 1.00 85.90 184 LYS A N 1
ATOM 1456 C CA . LYS A 1 184 ? 25.075 0.764 54.240 1.00 90.80 184 LYS A CA 1
ATOM 1457 C C . LYS A 1 184 ? 24.796 -0.454 53.365 1.00 90.44 184 LYS A C 1
ATOM 1458 O O . LYS A 1 184 ? 25.307 -1.545 53.618 1.00 92.17 184 LYS A O 1
ATOM 1464 N N . ARG A 1 185 ? 23.984 -0.255 52.333 1.00 93.42 185 ARG A N 1
ATOM 1465 C CA . ARG A 1 185 ? 23.597 -1.331 51.430 1.00 91.56 185 ARG A CA 1
ATOM 1466 C C . ARG A 1 185 ? 24.555 -1.395 50.245 1.00 89.56 185 ARG A C 1
ATOM 1467 O O . ARG A 1 185 ? 24.535 -2.350 49.467 1.00 90.82 185 ARG A O 1
ATOM 1475 N N . GLY A 1 186 ? 25.391 -0.369 50.116 1.00 86.17 186 GLY A N 1
ATOM 1476 C CA . GLY A 1 186 ? 26.421 -0.334 49.085 1.00 86.04 186 GLY A CA 1
ATOM 1477 C C . GLY A 1 186 ? 25.902 0.072 47.720 1.00 85.93 186 GLY A C 1
ATOM 1478 O O . GLY A 1 186 ? 26.180 -0.591 46.721 1.00 87.06 186 GLY A O 1
ATOM 1479 N N . ILE A 1 187 ? 25.149 1.166 47.679 1.00 84.59 187 ILE A N 1
ATOM 1480 C CA . ILE A 1 187 ? 24.595 1.684 46.431 1.00 80.68 187 ILE A CA 1
ATOM 1481 C C . ILE A 1 187 ? 24.985 3.149 46.264 1.00 79.83 187 ILE A C 1
ATOM 1482 O O . ILE A 1 187 ? 25.154 3.643 45.146 1.00 78.05 187 ILE A O 1
ATOM 1487 N N . LEU A 1 188 ? 25.138 3.837 47.389 1.00 81.23 188 LEU A N 1
ATOM 1488 C CA . LEU A 1 188 ? 25.506 5.243 47.380 1.00 86.88 188 LEU A CA 1
ATOM 1489 C C . LEU A 1 188 ? 26.679 5.511 48.310 1.00 88.89 188 LEU A C 1
ATOM 1490 O O . LEU A 1 188 ? 26.737 4.985 49.421 1.00 90.58 188 LEU A O 1
ATOM 1495 N N . THR A 1 189 ? 27.612 6.332 47.845 1.00 91.91 189 THR A N 1
ATOM 1496 C CA . THR A 1 189 ? 28.695 6.810 48.688 1.00 97.74 189 THR A CA 1
ATOM 1497 C C . THR A 1 189 ? 28.367 8.243 49.090 1.00 97.27 189 THR A C 1
ATOM 1498 O O . THR A 1 189 ? 27.515 8.878 48.471 1.00 96.12 189 THR A O 1
ATOM 1502 N N . ASP A 1 190 ? 29.036 8.749 50.122 1.00 98.94 190 ASP A N 1
ATOM 1503 C CA . ASP A 1 190 ? 28.757 10.095 50.630 1.00 100.45 190 ASP A CA 1
ATOM 1504 C C . ASP A 1 190 ? 28.928 11.172 49.565 1.00 99.22 190 ASP A C 1
ATOM 1505 O O . ASP A 1 190 ? 28.395 12.276 49.693 1.00 95.21 190 ASP A O 1
ATOM 1510 N N . GLU A 1 191 ? 29.673 10.842 48.517 1.00 100.81 191 GLU A N 1
ATOM 1511 C CA . GLU A 1 191 ? 29.894 11.762 47.409 1.00 103.56 191 GLU A CA 1
ATOM 1512 C C . GLU A 1 191 ? 28.605 11.900 46.605 1.00 100.13 191 GLU A C 1
ATOM 1513 O O . GLU A 1 191 ? 28.235 12.999 46.180 1.00 98.88 191 GLU A O 1
ATOM 1519 N N . ASP A 1 192 ? 27.926 10.773 46.405 1.00 93.51 192 ASP A N 1
ATOM 1520 C CA . ASP A 1 192 ? 26.630 10.763 45.742 1.00 86.98 192 ASP A CA 1
ATOM 1521 C C . ASP A 1 192 ? 25.577 11.442 46.618 1.00 81.33 192 ASP A C 1
ATOM 1522 O O . ASP A 1 192 ? 24.749 12.201 46.120 1.00 78.49 192 ASP A O 1
ATOM 1527 N N . ILE A 1 193 ? 25.630 11.177 47.923 1.00 80.68 193 ILE A N 1
ATOM 1528 C CA . ILE A 1 193 ? 24.668 11.731 48.881 1.00 82.79 193 ILE A CA 1
ATOM 1529 C C . ILE A 1 193 ? 24.717 13.257 48.949 1.00 86.75 193 ILE A C 1
ATOM 1530 O O . ILE A 1 193 ? 23.717 13.904 49.266 1.00 85.39 193 ILE A O 1
ATOM 1535 N N . ALA A 1 194 ? 25.886 13.825 48.665 1.00 92.37 194 ALA A N 1
ATOM 1536 C CA . ALA A 1 194 ? 26.040 15.275 48.612 1.00 96.14 194 ALA A CA 1
ATOM 1537 C C . ALA A 1 194 ? 25.548 15.797 47.267 1.00 97.44 194 ALA A C 1
ATOM 1538 O O . ALA A 1 194 ? 24.959 16.874 47.183 1.00 97.75 194 ALA A O 1
ATOM 1540 N N . ASN A 1 195 ? 25.792 15.012 46.221 1.00 99.83 195 ASN A N 1
ATOM 1541 C CA . ASN A 1 195 ? 25.351 15.332 44.865 1.00 102.82 195 ASN A CA 1
ATOM 1542 C C . ASN A 1 195 ? 23.830 15.235 44.716 1.00 96.38 195 ASN A C 1
ATOM 1543 O O . ASN A 1 195 ? 23.262 15.697 43.723 1.00 96.78 195 ASN A O 1
ATOM 1548 N N . ALA A 1 196 ? 23.181 14.639 45.713 1.00 84.22 196 ALA A N 1
ATOM 1549 C CA . ALA A 1 196 ? 21.738 14.417 45.698 1.00 72.33 196 ALA A CA 1
ATOM 1550 C C . ALA A 1 196 ? 20.949 15.568 45.087 1.00 68.42 196 ALA A C 1
ATOM 1551 O O . ALA A 1 196 ? 21.068 16.717 45.521 1.00 69.10 196 ALA A O 1
ATOM 1553 N N A HIS A 1 197 ? 20.155 15.256 44.066 0.50 61.60 197 HIS A N 1
ATOM 1554 N N B HIS A 1 197 ? 20.136 15.253 44.086 0.50 62.28 197 HIS A N 1
ATOM 1555 C CA A HIS A 1 197 ? 19.243 16.231 43.486 0.50 57.02 197 HIS A CA 1
ATOM 1556 C CA B HIS A 1 197 ? 19.253 16.243 43.492 0.50 58.22 197 HIS A CA 1
ATOM 1557 C C A HIS A 1 197 ? 17.832 15.935 43.969 0.50 52.57 197 HIS A C 1
ATOM 1558 C C B HIS A 1 197 ? 17.813 15.967 43.908 0.50 53.58 197 HIS A C 1
ATOM 1559 O O A HIS A 1 197 ? 17.298 14.852 43.731 0.50 50.08 197 HIS A O 1
ATOM 1560 O O B HIS A 1 197 ? 17.243 14.929 43.569 0.50 51.41 197 HIS A O 1
ATOM 1573 N N . ILE A 1 198 ? 17.239 16.902 44.658 1.00 50.56 198 ILE A N 1
ATOM 1574 C CA . ILE A 1 198 ? 15.921 16.727 45.246 1.00 48.05 198 ILE A CA 1
ATOM 1575 C C . ILE A 1 198 ? 14.918 17.576 44.504 1.00 43.08 198 ILE A C 1
ATOM 1576 O O . ILE A 1 198 ? 15.110 18.783 44.364 1.00 41.32 198 ILE A O 1
ATOM 1581 N N . GLU A 1 199 ? 13.842 16.957 44.028 1.00 37.77 199 GLU A N 1
ATOM 1582 C CA . GLU A 1 199 ? 12.778 17.731 43.408 1.00 35.48 199 GLU A CA 1
ATOM 1583 C C . GLU A 1 199 ? 11.390 17.241 43.778 1.00 32.98 199 GLU A C 1
ATOM 1584 O O . GLU A 1 199 ? 11.195 16.091 44.170 1.00 37.64 199 GLU A O 1
ATOM 1590 N N . GLU A 1 200 ? 10.426 18.136 43.643 1.00 32.76 200 GLU A N 1
ATOM 1591 C CA . GLU A 1 200 ? 9.032 17.790 43.816 1.00 35.20 200 GLU A CA 1
ATOM 1592 C C . GLU A 1 200 ? 8.701 16.466 43.126 1.00 40.25 200 GLU A C 1
ATOM 1593 O O . GLU A 1 200 ? 9.064 16.248 41.973 1.00 41.10 200 GLU A O 1
ATOM 1599 N N . TYR A 1 201 ? 8.028 15.572 43.837 1.00 40.37 201 TYR A N 1
ATOM 1600 C CA . TYR A 1 201 ? 7.539 14.357 43.214 1.00 33.89 201 TYR A CA 1
ATOM 1601 C C . TYR A 1 201 ? 6.209 14.707 42.547 1.00 42.79 201 TYR A C 1
ATOM 1602 O O . TYR A 1 201 ? 5.237 15.069 43.226 1.00 33.48 201 TYR A O 1
ATOM 1611 N N . VAL A 1 202 ? 6.177 14.646 41.215 1.00 38.14 202 VAL A N 1
ATOM 1612 C CA . VAL A 1 202 ? 4.956 14.973 40.479 1.00 35.33 202 VAL A CA 1
ATOM 1613 C C . VAL A 1 202 ? 4.083 13.7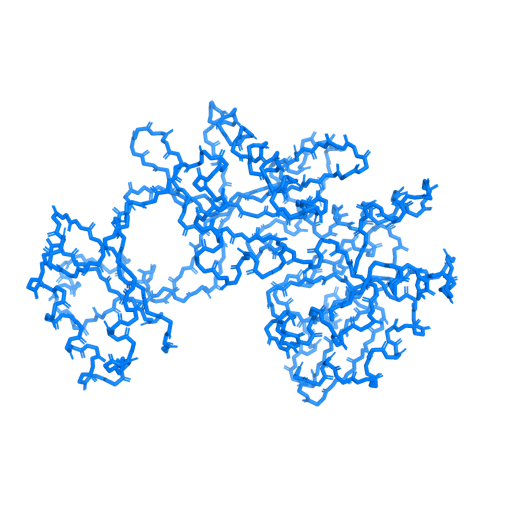33 40.339 1.00 32.50 202 VAL A C 1
ATOM 1614 O O . VAL A 1 202 ? 4.543 12.686 39.893 1.00 35.73 202 VAL A O 1
ATOM 1618 N N . VAL A 1 203 ? 2.828 13.845 40.761 1.00 28.02 203 VAL A N 1
ATOM 1619 C CA . VAL A 1 203 ? 1.921 12.715 40.703 1.00 36.92 203 VAL A CA 1
ATOM 1620 C C . VAL A 1 203 ? 0.995 12.871 39.501 1.00 34.96 203 VAL A C 1
ATOM 1621 O O . VAL A 1 203 ? 0.130 13.744 39.471 1.00 42.01 203 VAL A O 1
ATOM 1625 N N . GLY A 1 204 ? 1.202 12.027 38.499 1.00 41.57 204 GLY A N 1
ATOM 1626 C CA . GLY A 1 204 ? 0.439 12.129 37.267 1.00 38.08 204 GLY A CA 1
ATOM 1627 C C . GLY A 1 204 ? 0.809 11.070 36.250 1.00 37.53 204 GLY A C 1
ATOM 1628 O O . GLY A 1 204 ? 1.485 10.090 36.568 1.00 32.14 204 GLY A O 1
ATOM 1629 N N . THR A 1 205 ? 0.360 11.276 35.019 1.00 35.83 205 THR A N 1
ATOM 1630 C CA . THR A 1 205 ? 0.534 10.292 33.963 1.00 30.46 205 THR A CA 1
ATOM 1631 C C . THR A 1 205 ? 1.725 10.661 33.074 1.00 30.13 205 THR A C 1
ATOM 1632 O O . THR A 1 205 ? 1.892 11.815 32.692 1.00 31.86 205 THR A O 1
ATOM 1636 N N . ASN A 1 206 ? 2.562 9.676 32.777 1.00 25.13 206 ASN A N 1
ATOM 1637 C CA . ASN A 1 206 ? 3.749 9.867 31.962 1.00 29.70 206 ASN A CA 1
ATOM 1638 C C . ASN A 1 206 ? 3.457 9.983 30.462 1.00 30.77 206 ASN A C 1
ATOM 1639 O O . ASN A 1 206 ? 2.889 9.074 29.852 1.00 29.36 206 ASN A O 1
ATOM 1644 N N . PHE A 1 207 ? 3.852 11.106 29.878 1.00 31.95 207 PHE A N 1
ATOM 1645 C CA . PHE A 1 207 ? 3.884 11.251 28.421 1.00 30.68 207 PHE A CA 1
ATOM 1646 C C . PHE A 1 207 ? 5.271 11.709 28.008 1.00 29.81 207 PHE A C 1
ATOM 1647 O O . PHE A 1 207 ? 5.661 12.839 28.287 1.00 34.30 207 PHE A O 1
ATOM 1655 N N . CYS A 1 208 ? 6.028 10.810 27.383 1.00 32.50 208 CYS A N 1
ATOM 1656 C CA . CYS A 1 208 ? 7.277 11.179 26.734 1.00 28.56 208 CYS A CA 1
ATOM 1657 C C . CYS A 1 208 ? 6.948 11.590 25.299 1.00 30.87 208 CYS A C 1
ATOM 1658 O O . CYS A 1 208 ? 6.638 10.760 24.459 1.00 32.26 208 CYS A O 1
ATOM 1661 N N . ILE A 1 209 ? 6.986 12.886 25.035 1.00 33.73 209 ILE A N 1
ATOM 1662 C CA . ILE A 1 209 ? 6.487 13.410 23.769 1.00 33.25 209 ILE A CA 1
ATOM 1663 C C . ILE A 1 209 ? 7.623 13.580 22.768 1.00 35.77 209 ILE A C 1
ATOM 1664 O O . ILE A 1 209 ? 8.614 14.263 23.035 1.00 30.12 209 ILE A O 1
ATOM 1669 N N . HIS A 1 210 ? 7.486 12.928 21.621 1.00 28.63 210 HIS A N 1
ATOM 1670 C CA . HIS A 1 210 ? 8.539 12.956 20.617 1.00 31.82 210 HIS A CA 1
ATOM 1671 C C . HIS A 1 210 ? 8.211 13.960 19.513 1.00 30.33 210 HIS A C 1
ATOM 1672 O O . HIS A 1 210 ? 7.228 13.808 18.768 1.00 36.64 210 HIS A O 1
ATOM 1679 N N . TYR A 1 211 ? 9.033 14.999 19.434 1.00 35.55 211 TYR A N 1
ATOM 1680 C CA . TYR A 1 211 ? 8.873 16.048 18.436 1.00 31.28 211 TYR A CA 1
ATOM 1681 C C . TYR A 1 211 ? 9.958 15.953 17.361 1.00 31.76 211 TYR A C 1
ATOM 1682 O O . TYR A 1 211 ? 10.998 15.325 17.554 1.00 33.69 211 TYR A O 1
ATOM 1691 N N . PHE A 1 212 ? 9.719 16.620 16.239 1.00 34.18 212 PHE A N 1
ATOM 1692 C CA . PHE A 1 212 ? 10.735 16.783 15.213 1.00 35.85 212 PHE A CA 1
ATOM 1693 C C . PHE A 1 212 ? 10.672 18.226 14.736 1.00 30.07 212 PHE A C 1
ATOM 1694 O O . PHE A 1 212 ? 9.616 18.692 14.297 1.00 33.58 212 PHE A O 1
ATOM 1702 N N . TYR A 1 213 ? 11.779 18.954 14.871 1.00 35.12 213 TYR A N 1
ATOM 1703 C CA . TYR A 1 213 ? 11.852 20.293 14.281 1.00 32.40 213 TYR A CA 1
ATOM 1704 C C . TYR A 1 213 ? 12.526 20.200 12.919 1.00 24.47 213 TYR A C 1
ATOM 1705 O O . TYR A 1 213 ? 13.672 19.761 12.803 1.00 36.55 213 TYR A O 1
ATOM 1714 N N . SER A 1 214 ? 11.789 20.592 11.889 1.00 36.91 214 SER A N 1
ATOM 1715 C CA . SER A 1 214 ? 12.334 20.632 10.549 1.00 31.29 214 SER A CA 1
ATOM 1716 C C . SER A 1 214 ? 12.851 22.033 10.257 1.00 25.35 214 SER A C 1
ATOM 1717 O O . SER A 1 214 ? 12.067 22.960 10.134 1.00 27.49 214 SER A O 1
ATOM 1720 N N . PRO A 1 215 ? 14.172 22.185 10.133 1.00 24.95 215 PRO A N 1
ATOM 1721 C CA . PRO A 1 215 ? 14.738 23.480 9.770 1.00 37.90 215 PRO A CA 1
ATOM 1722 C C . PRO A 1 215 ? 14.437 23.825 8.307 1.00 48.65 215 PRO A C 1
ATOM 1723 O O . PRO A 1 215 ? 14.420 25.006 7.939 1.00 50.07 215 PRO A O 1
ATOM 1727 N N . LEU A 1 216 ? 14.187 22.802 7.489 1.00 50.95 216 LEU A N 1
ATOM 1728 C CA . LEU A 1 216 ? 13.767 23.015 6.103 1.00 42.21 216 LEU A CA 1
ATOM 1729 C C . LEU A 1 216 ? 12.395 23.657 6.069 1.00 40.94 216 LEU A C 1
ATOM 1730 O O . LEU A 1 216 ? 12.168 24.612 5.328 1.00 44.99 216 LEU A O 1
ATOM 1735 N N . LYS A 1 217 ? 11.477 23.142 6.880 1.00 43.61 217 LYS A N 1
ATOM 1736 C CA . LYS A 1 217 ? 10.114 23.679 6.917 1.00 34.04 217 LYS A CA 1
ATOM 1737 C C . LYS A 1 217 ? 9.899 24.721 8.016 1.00 40.69 217 LYS A C 1
ATOM 1738 O O . LYS A 1 217 ? 8.836 25.347 8.075 1.00 32.84 217 LYS A O 1
ATOM 1744 N N . ASP A 1 218 ? 10.903 24.902 8.877 1.00 41.12 218 ASP A N 1
ATOM 1745 C CA . ASP A 1 218 ? 10.771 25.728 10.086 1.00 43.39 218 ASP A CA 1
ATOM 1746 C C . ASP A 1 218 ? 9.467 25.436 10.828 1.00 40.94 218 ASP A C 1
ATOM 1747 O O . ASP A 1 218 ? 8.626 26.319 11.013 1.00 37.19 218 ASP A O 1
ATOM 1752 N N . GLU A 1 219 ? 9.315 24.187 11.257 1.00 37.19 219 GLU A N 1
ATOM 1753 C CA . GLU A 1 219 ? 8.072 23.711 11.846 1.00 39.75 219 GLU A CA 1
ATOM 1754 C C . GLU A 1 219 ? 8.383 22.641 12.884 1.00 36.56 219 GLU A C 1
ATOM 1755 O O . GLU A 1 219 ? 9.243 21.787 12.664 1.00 33.78 219 GLU A O 1
ATOM 1761 N N . VAL A 1 220 ? 7.699 22.708 14.023 1.00 39.84 220 VAL A N 1
ATOM 1762 C CA . VAL A 1 220 ? 7.798 21.654 15.035 1.00 39.30 220 VAL A CA 1
ATOM 1763 C C . VAL A 1 220 ? 6.676 20.665 14.784 1.00 31.93 220 VAL A C 1
ATOM 1764 O O . VAL A 1 220 ? 5.516 21.049 14.711 1.00 33.11 220 VAL A O 1
ATOM 1768 N N . GLU A 1 221 ? 7.031 19.395 14.630 1.00 29.38 221 GLU A N 1
ATOM 1769 C CA . GLU A 1 221 ? 6.034 18.353 14.354 1.00 38.13 221 GLU A CA 1
ATOM 1770 C C . GLU A 1 221 ? 5.899 17.425 15.554 1.00 30.99 221 GLU A C 1
ATOM 1771 O O . GLU A 1 221 ? 6.879 17.177 16.253 1.00 31.60 221 GLU A O 1
ATOM 1777 N N . LEU A 1 222 ? 4.690 16.924 15.790 1.00 29.68 222 LEU A N 1
ATOM 1778 C CA . LEU A 1 222 ? 4.479 15.859 16.766 1.00 32.35 222 LEU A CA 1
ATOM 1779 C C . LEU A 1 222 ? 4.466 14.497 16.074 1.00 32.20 222 LEU A C 1
ATOM 1780 O O . LEU A 1 222 ? 3.631 14.241 15.190 1.00 30.80 222 LEU A O 1
ATOM 1785 N N . LEU A 1 223 ? 5.388 13.628 16.486 1.00 31.65 223 LEU A N 1
ATOM 1786 C CA . LEU A 1 223 ? 5.568 12.317 15.865 1.00 34.36 223 LEU A CA 1
ATOM 1787 C C . LEU A 1 223 ? 4.955 11.160 16.654 1.00 34.95 223 LEU A C 1
ATOM 1788 O O . LEU A 1 223 ? 4.418 10.214 16.070 1.00 30.92 223 LEU A O 1
ATOM 1793 N N . GLY A 1 224 ? 5.022 11.231 17.977 1.00 33.28 224 GLY A N 1
ATOM 1794 C CA . GLY A 1 224 ? 4.416 10.191 18.805 1.00 33.20 224 GLY A CA 1
ATOM 1795 C C . GLY A 1 224 ? 4.662 10.374 20.290 1.00 36.66 224 GLY A C 1
ATOM 1796 O O . GLY A 1 224 ? 5.303 11.343 20.708 1.00 32.19 224 GLY A O 1
ATOM 1797 N N . MET A 1 225 ? 4.150 9.435 21.086 1.00 31.80 225 MET A N 1
ATOM 1798 C CA . MET A 1 225 ? 4.294 9.490 22.547 1.00 29.65 225 MET A CA 1
ATOM 1799 C C . MET A 1 225 ? 4.386 8.085 23.104 1.00 30.13 225 MET A C 1
ATOM 1800 O O . MET A 1 225 ? 3.738 7.168 22.583 1.00 25.96 225 MET A O 1
ATOM 1805 N N . ASP A 1 226 ? 5.164 7.930 24.174 1.00 28.85 226 ASP A N 1
ATOM 1806 C CA . ASP A 1 226 ? 5.204 6.686 24.945 1.00 29.00 226 ASP A CA 1
ATOM 1807 C C . ASP A 1 226 ? 5.201 6.975 26.449 1.00 30.46 226 ASP A C 1
ATOM 1808 O O . ASP A 1 226 ? 5.465 8.097 26.880 1.00 28.53 226 ASP A O 1
ATOM 1813 N N . LYS A 1 227 ? 4.903 5.950 27.242 1.00 32.06 227 LYS A N 1
ATOM 1814 C CA . LYS A 1 227 ? 5.175 5.996 28.673 1.00 32.97 227 LYS A CA 1
ATOM 1815 C C . LYS A 1 227 ? 6.272 4.985 28.987 1.00 35.38 227 LYS A C 1
ATOM 1816 O O . LYS A 1 227 ? 6.369 3.937 28.351 1.00 32.68 227 LYS A O 1
ATOM 1822 N N . ARG A 1 228 ? 7.108 5.315 29.959 1.00 30.06 228 ARG A N 1
ATOM 1823 C CA . ARG A 1 228 ? 8.248 4.482 30.300 1.00 33.16 228 ARG A CA 1
ATOM 1824 C C . ARG A 1 228 ? 7.771 3.250 31.036 1.00 27.29 228 ARG A C 1
ATOM 1825 O O . ARG A 1 228 ? 6.735 3.279 31.712 1.00 32.42 228 ARG A O 1
ATOM 1833 N N . TYR A 1 229 ? 8.532 2.171 30.882 1.00 29.75 229 TYR A N 1
ATOM 1834 C CA . TYR A 1 229 ? 8.272 0.908 31.546 1.00 25.95 229 TYR A CA 1
ATOM 1835 C C . TYR A 1 229 ? 9.568 0.606 32.271 1.00 33.40 229 TYR A C 1
ATOM 1836 O O . TYR A 1 229 ? 10.557 0.208 31.649 1.00 33.50 229 TYR A O 1
ATOM 1845 N N . GLU A 1 230 ? 9.566 0.820 33.587 1.00 36.57 230 GLU A N 1
ATOM 1846 C CA . GLU A 1 230 ? 10.797 0.833 34.383 1.00 31.26 230 GLU A CA 1
ATOM 1847 C C . GLU A 1 230 ? 10.826 -0.267 35.452 1.00 34.76 230 GLU A C 1
ATOM 1848 O O . GLU A 1 230 ? 9.803 -0.606 36.024 1.00 34.62 230 GLU A O 1
ATOM 1854 N N . SER A 1 231 ? 12.006 -0.828 35.700 1.00 35.75 231 SER A N 1
ATOM 1855 C CA . SER A 1 231 ? 12.182 -1.882 36.699 1.00 33.33 231 SER A CA 1
ATOM 1856 C C . SER A 1 231 ? 13.137 -1.379 37.797 1.00 33.54 231 SER A C 1
ATOM 1857 O O . SER A 1 231 ? 14.158 -0.772 37.488 1.00 34.32 231 SER A O 1
ATOM 1860 N N . ASN A 1 232 ? 12.843 -1.655 39.070 1.00 33.20 232 ASN A N 1
ATOM 1861 C CA . ASN A 1 232 ? 11.800 -2.592 39.489 1.00 29.47 232 ASN A CA 1
ATOM 1862 C C . ASN A 1 232 ? 10.460 -1.928 39.755 1.00 19.34 232 ASN A C 1
ATOM 1863 O O . ASN A 1 232 ? 9.475 -2.595 40.049 1.00 33.04 232 ASN A O 1
ATOM 1868 N N . ILE A 1 233 ? 10.415 -0.610 39.629 1.00 23.58 233 ILE A N 1
ATOM 1869 C CA . ILE A 1 233 ? 9.262 0.142 40.106 1.00 24.79 233 ILE A CA 1
ATOM 1870 C C . ILE A 1 233 ? 7.922 -0.360 39.550 1.00 35.32 233 ILE A C 1
ATOM 1871 O O . ILE A 1 233 ? 6.958 -0.525 40.302 1.00 31.55 233 ILE A O 1
ATOM 1876 N N . ASP A 1 234 ? 7.859 -0.617 38.243 1.00 32.31 234 ASP A N 1
ATOM 1877 C CA . ASP A 1 234 ? 6.601 -1.045 37.627 1.00 30.77 234 ASP A CA 1
ATOM 1878 C C . ASP A 1 234 ? 6.265 -2.502 37.969 1.00 27.12 234 ASP A C 1
ATOM 1879 O O . ASP A 1 234 ? 5.120 -2.936 37.838 1.00 38.95 234 ASP A O 1
ATOM 1884 N N . GLY A 1 235 ? 7.263 -3.243 38.432 1.00 29.97 235 GLY A N 1
ATOM 1885 C CA . GLY A 1 235 ? 7.017 -4.542 39.066 1.00 30.94 235 GLY A CA 1
ATOM 1886 C C . GLY A 1 235 ? 6.627 -4.397 40.536 1.00 35.28 235 GLY A C 1
ATOM 1887 O O . GLY A 1 235 ? 5.750 -5.109 41.022 1.00 34.17 235 GLY A O 1
ATOM 1888 N N . LEU A 1 236 ? 7.275 -3.462 41.235 1.00 28.87 236 LEU A N 1
ATOM 1889 C CA . LEU A 1 236 ? 7.027 -3.223 42.660 1.00 32.45 236 LEU A CA 1
ATOM 1890 C C . LEU A 1 236 ? 5.573 -2.846 42.935 1.00 29.23 236 LEU A C 1
ATOM 1891 O O . LEU A 1 236 ? 4.918 -3.454 43.779 1.00 31.61 236 LEU A O 1
ATOM 1896 N N . VAL A 1 237 ? 5.074 -1.852 42.208 1.00 30.59 237 VAL A N 1
ATOM 1897 C CA . VAL A 1 237 ? 3.718 -1.350 42.399 1.00 24.12 237 VAL A CA 1
ATOM 1898 C C . VAL A 1 237 ? 2.654 -2.303 41.873 1.00 29.55 237 VAL A C 1
ATOM 1899 O O . VAL A 1 237 ? 1.457 -2.042 42.001 1.00 32.48 237 VAL A O 1
ATOM 1903 N N . ARG A 1 238 ? 3.086 -3.424 41.313 1.00 31.22 238 ARG A N 1
ATOM 1904 C CA . ARG A 1 238 ? 2.145 -4.440 40.863 1.00 33.10 238 ARG A CA 1
ATOM 1905 C C . ARG A 1 238 ? 1.955 -5.501 41.944 1.00 34.16 238 ARG A C 1
ATOM 1906 O O . ARG A 1 238 ? 1.215 -6.469 41.757 1.00 34.00 238 ARG A O 1
ATOM 1914 N N . ILE A 1 239 ? 2.643 -5.314 43.067 1.00 33.31 239 ILE A N 1
ATOM 1915 C CA . ILE A 1 239 ? 2.485 -6.168 44.255 1.00 34.31 239 ILE A CA 1
ATOM 1916 C C . ILE A 1 239 ? 1.430 -5.520 45.149 1.00 27.29 239 ILE A C 1
ATOM 1917 O O . ILE A 1 239 ? 1.481 -4.313 45.381 1.00 35.41 239 ILE A O 1
ATOM 1922 N N . PRO A 1 240 ? 0.436 -6.297 45.616 1.00 32.38 240 PRO A N 1
ATOM 1923 C CA . PRO A 1 240 ? -0.601 -5.702 46.478 1.00 34.01 240 PRO A CA 1
ATOM 1924 C C . PRO A 1 240 ? 0.016 -5.036 47.710 1.00 30.71 240 PRO A C 1
ATOM 1925 O O . PRO A 1 240 ? 1.036 -5.500 48.207 1.00 29.33 240 PRO A O 1
ATOM 1929 N N . ALA A 1 241 ? -0.588 -3.940 48.161 1.00 34.03 241 ALA A N 1
ATOM 1930 C CA . ALA A 1 241 ? -0.041 -3.126 49.252 1.00 38.65 241 ALA A CA 1
ATOM 1931 C C . ALA A 1 241 ? 0.313 -3.948 50.494 1.00 38.64 241 ALA A C 1
ATOM 1932 O O . ALA A 1 241 ? 1.386 -3.771 51.077 1.00 37.83 241 ALA A O 1
ATOM 1934 N N . LYS A 1 242 ? -0.581 -4.856 50.878 1.00 36.08 242 LYS A N 1
ATOM 1935 C CA . LYS A 1 242 ? -0.367 -5.695 52.062 1.00 37.46 242 LYS A CA 1
ATOM 1936 C C . LYS A 1 242 ? 0.926 -6.490 51.964 1.00 41.25 242 LYS A C 1
ATOM 1937 O O . LYS A 1 242 ? 1.664 -6.612 52.936 1.00 41.64 242 LYS A O 1
ATOM 1943 N N . ASP A 1 243 ? 1.211 -7.019 50.781 1.00 35.09 243 ASP A N 1
ATOM 1944 C CA . ASP A 1 243 ? 2.480 -7.702 50.552 1.00 32.04 243 ASP A CA 1
ATOM 1945 C C . ASP A 1 243 ? 3.677 -6.755 50.432 1.00 32.09 243 ASP A C 1
ATOM 1946 O O . ASP A 1 243 ? 4.778 -7.090 50.858 1.00 39.67 243 ASP A O 1
ATOM 1951 N N . GLN A 1 244 ? 3.478 -5.572 49.858 1.00 32.58 244 GLN A N 1
ATOM 1952 C CA . GLN A 1 244 ? 4.583 -4.621 49.765 1.00 35.27 244 GLN A CA 1
ATOM 1953 C C . GLN A 1 244 ? 5.083 -4.235 51.157 1.00 37.85 244 GLN A C 1
ATOM 1954 O O . GLN A 1 244 ? 6.280 -4.052 51.367 1.00 38.09 244 GLN A O 1
ATOM 1960 N N . LEU A 1 245 ? 4.152 -4.091 52.096 1.00 42.95 245 LEU A N 1
ATOM 1961 C CA . LEU A 1 245 ? 4.487 -3.726 53.473 1.00 49.64 245 LEU A CA 1
ATOM 1962 C C . LEU A 1 245 ? 5.282 -4.810 54.187 1.00 42.86 245 LEU A C 1
ATOM 1963 O O . LEU A 1 245 ? 6.029 -4.521 55.117 1.00 56.85 245 LEU A O 1
ATOM 1968 N N . GLU A 1 246 ? 5.125 -6.053 53.750 1.00 46.10 246 GLU A N 1
ATOM 1969 C CA . GLU A 1 246 ? 5.876 -7.157 54.332 1.00 44.04 246 GLU A CA 1
ATOM 1970 C C . GLU A 1 246 ? 7.256 -7.329 53.718 1.00 48.18 246 GLU A C 1
ATOM 1971 O O . GLU A 1 246 ? 8.002 -8.221 54.115 1.00 48.94 246 GLU A O 1
ATOM 1977 N N . MET A 1 247 ? 7.597 -6.488 52.747 1.00 42.89 247 MET A N 1
ATOM 1978 C CA . MET A 1 247 ? 8.865 -6.642 52.039 1.00 43.80 247 MET A CA 1
ATOM 1979 C C . MET A 1 247 ? 9.844 -5.534 52.403 1.00 43.35 247 MET A C 1
ATOM 1980 O O . MET A 1 247 ? 9.446 -4.421 52.762 1.00 45.78 247 MET A O 1
ATOM 1985 N N . ASN A 1 248 ? 11.128 -5.847 52.308 1.00 47.90 248 ASN A N 1
ATOM 1986 C CA . ASN A 1 248 ? 12.159 -4.835 52.451 1.00 60.80 248 ASN A CA 1
ATOM 1987 C C . ASN A 1 248 ? 12.727 -4.568 51.071 1.00 57.89 248 ASN A C 1
ATOM 1988 O O . ASN A 1 248 ? 13.740 -5.146 50.681 1.00 59.78 248 ASN A O 1
ATOM 1993 N N . ILE A 1 249 ? 12.055 -3.703 50.322 1.00 49.50 249 ILE A N 1
ATOM 1994 C CA . ILE A 1 249 ? 12.422 -3.494 48.932 1.00 48.38 249 ILE A CA 1
ATOM 1995 C C . ILE A 1 249 ? 12.438 -2.014 48.578 1.00 42.46 249 ILE A C 1
ATOM 1996 O O . ILE A 1 249 ? 11.496 -1.278 48.880 1.00 48.55 249 ILE A O 1
ATOM 2001 N N . ASN A 1 250 ? 13.519 -1.574 47.949 1.00 40.70 250 ASN A N 1
ATOM 2002 C CA . ASN A 1 250 ? 13.599 -0.199 47.476 1.00 48.94 250 ASN A CA 1
ATOM 2003 C C . ASN A 1 250 ? 13.268 -0.114 45.990 1.00 46.20 250 ASN A C 1
ATOM 2004 O O . ASN A 1 250 ? 13.665 -0.988 45.215 1.00 37.51 250 ASN A O 1
ATOM 2009 N N . PRO A 1 251 ? 12.534 0.936 45.593 1.00 45.06 251 PRO A N 1
ATOM 2010 C CA . PRO A 1 251 ? 12.219 1.168 44.186 1.00 48.02 251 PRO A CA 1
ATOM 2011 C C . PRO A 1 251 ? 13.443 1.575 43.379 1.00 49.23 251 PRO A C 1
ATOM 2012 O O . PRO A 1 251 ? 14.236 2.414 43.817 1.00 45.26 251 PRO A O 1
ATOM 2016 N N . SER A 1 252 ? 13.598 0.966 42.210 1.00 47.20 252 SER A N 1
ATOM 2017 C CA . SER A 1 252 ? 14.566 1.445 41.231 1.00 38.00 252 SER A CA 1
ATOM 2018 C C . SER A 1 252 ? 13.827 1.808 39.942 1.00 37.76 252 SER A C 1
ATOM 2019 O O . SER A 1 252 ? 12.695 1.380 39.727 1.00 37.17 252 SER A O 1
ATOM 2022 N N . TYR A 1 253 ? 14.467 2.606 39.100 1.00 37.73 253 TYR A N 1
ATOM 2023 C CA . TYR A 1 253 ? 13.811 3.160 37.920 1.00 42.09 253 TYR A CA 1
ATOM 2024 C C . TYR A 1 253 ? 14.639 2.949 36.657 1.00 36.45 253 TYR A C 1
ATOM 2025 O O . TYR A 1 253 ? 14.873 3.881 35.892 1.00 43.88 253 TYR A O 1
ATOM 2034 N N . VAL A 1 254 ? 15.085 1.718 36.455 1.00 31.55 254 VAL A N 1
ATOM 2035 C CA . VAL A 1 254 ? 15.862 1.366 35.275 1.00 35.32 254 VAL A CA 1
ATOM 2036 C C . VAL A 1 254 ? 14.940 1.233 34.063 1.00 36.74 254 VAL A C 1
ATOM 2037 O O . VAL A 1 254 ? 13.995 0.434 34.081 1.00 34.92 254 VAL A O 1
ATOM 2041 N N . ILE A 1 255 ? 15.208 2.014 33.016 1.00 33.76 255 ILE A N 1
ATOM 2042 C CA . ILE A 1 255 ? 14.416 1.926 31.792 1.00 34.13 255 ILE A CA 1
ATOM 2043 C C . ILE A 1 255 ? 14.555 0.550 31.161 1.00 28.45 255 ILE A C 1
ATOM 2044 O O . ILE A 1 255 ? 15.663 0.129 30.822 1.00 33.77 255 ILE A O 1
ATOM 2049 N N . THR A 1 256 ? 13.436 -0.163 31.028 1.00 29.12 256 THR A N 1
ATOM 2050 C CA . THR A 1 256 ? 13.466 -1.476 30.386 1.00 25.37 256 THR A CA 1
ATOM 2051 C C . THR A 1 256 ? 12.682 -1.530 29.072 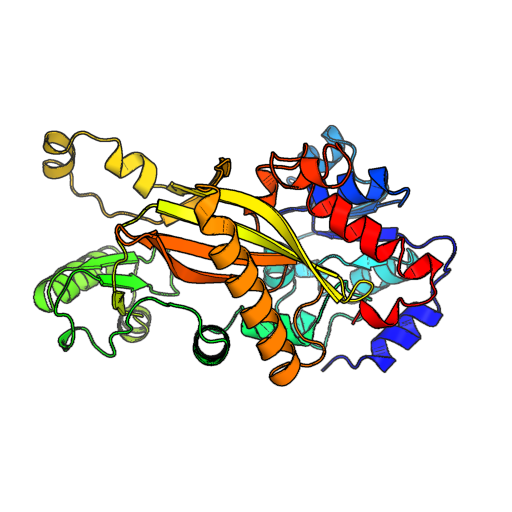1.00 27.31 256 THR A C 1
ATOM 2052 O O . THR A 1 256 ? 12.869 -2.447 28.280 1.00 29.73 256 THR A O 1
ATOM 2056 N N . GLY A 1 257 ? 11.805 -0.562 28.844 1.00 29.45 257 GLY A N 1
ATOM 2057 C CA . GLY A 1 257 ? 10.931 -0.617 27.682 1.00 31.27 257 GLY A CA 1
ATOM 2058 C C . GLY A 1 257 ? 9.961 0.539 27.639 1.00 34.13 257 GLY A C 1
ATOM 2059 O O . GLY A 1 257 ? 10.046 1.456 28.454 1.00 31.83 257 GLY A O 1
ATOM 2060 N N . ASN A 1 258 ? 9.047 0.499 26.671 1.00 29.57 258 ASN A N 1
ATOM 2061 C CA . ASN A 1 258 ? 8.075 1.562 26.481 1.00 26.01 258 ASN A CA 1
ATOM 2062 C C . ASN A 1 258 ? 6.728 1.028 26.039 1.00 23.92 258 ASN A C 1
ATOM 2063 O O . ASN A 1 258 ? 6.624 -0.042 25.432 1.00 29.25 258 ASN A O 1
ATOM 2068 N N . ILE A 1 259 ? 5.691 1.790 26.359 1.00 25.76 259 ILE A N 1
ATOM 2069 C CA . ILE A 1 259 ? 4.320 1.419 26.076 1.00 25.16 259 ILE A CA 1
ATOM 2070 C C . ILE A 1 259 ? 3.741 2.610 25.328 1.00 28.63 259 ILE A C 1
ATOM 2071 O O . ILE A 1 259 ? 4.000 3.749 25.706 1.00 29.08 259 ILE A O 1
ATOM 2076 N N . PRO A 1 260 ? 3.015 2.356 24.226 1.00 27.04 260 PRO A N 1
ATOM 2077 C CA . PRO A 1 260 ? 2.405 3.459 23.486 1.00 27.14 260 PRO A CA 1
ATOM 2078 C C . PRO A 1 260 ? 1.265 4.095 24.265 1.00 28.21 260 PRO A C 1
ATOM 2079 O O . PRO A 1 260 ? 0.566 3.421 25.023 1.00 25.73 260 PRO A O 1
ATOM 2083 N N . VAL A 1 261 ? 1.085 5.394 24.071 1.00 25.54 261 VAL A N 1
ATOM 2084 C CA . VAL A 1 261 ? 0.010 6.117 24.707 1.00 29.82 261 VAL A CA 1
ATOM 2085 C C . VAL A 1 261 ? -0.341 7.281 23.796 1.00 29.39 261 VAL A C 1
ATOM 2086 O O . VAL A 1 261 ? 0.496 7.743 23.032 1.00 26.58 261 VAL A O 1
ATOM 2090 N N . VAL A 1 262 ? -1.586 7.735 23.866 1.00 27.23 262 VAL A N 1
ATOM 2091 C CA . VAL A 1 262 ? -1.996 8.957 23.201 1.00 29.32 262 VAL A CA 1
ATOM 2092 C C . VAL A 1 262 ? -2.584 9.852 24.265 1.00 27.38 262 VAL A C 1
ATOM 2093 O O . VAL A 1 262 ? -3.103 9.372 25.267 1.00 29.12 262 VAL A O 1
ATOM 2097 N N . ILE A 1 263 ? -2.492 11.152 24.040 1.00 29.28 263 ILE A N 1
ATOM 2098 C CA . ILE A 1 263 ? -2.952 12.129 24.999 1.00 29.81 263 ILE A CA 1
ATOM 2099 C C . ILE A 1 263 ? -4.369 12.576 24.653 1.00 33.14 263 ILE A C 1
ATOM 2100 O O . ILE A 1 263 ? -4.824 12.424 23.517 1.00 31.81 263 ILE A O 1
ATOM 2105 N N . ARG A 1 264 ? -5.068 13.104 25.651 1.00 29.49 264 ARG A N 1
ATOM 2106 C CA . ARG A 1 264 ? -6.370 13.725 25.471 1.00 28.15 264 ARG A CA 1
ATOM 2107 C C . ARG A 1 264 ? -6.223 14.838 24.437 1.00 26.88 264 ARG A C 1
ATOM 2108 O O . ARG A 1 264 ? -5.330 15.674 24.558 1.00 31.30 264 ARG A O 1
ATOM 2116 N N . GLU A 1 265 ? -7.081 14.854 23.416 1.00 29.21 265 GLU A N 1
ATOM 2117 C CA . GLU A 1 265 ? -6.823 15.731 22.259 1.00 28.60 265 GLU A CA 1
ATOM 2118 C C . GLU A 1 265 ? -6.838 17.223 22.597 1.00 35.71 265 GLU A C 1
ATOM 2119 O O . GLU A 1 265 ? -6.049 17.988 22.046 1.00 30.42 265 GLU A O 1
ATOM 2125 N N . SER A 1 266 ? -7.720 17.637 23.508 1.00 35.80 266 SER A N 1
ATOM 2126 C CA . SER A 1 266 ? -7.752 19.038 23.952 1.00 33.78 266 SER A CA 1
ATOM 2127 C C . SER A 1 266 ? -6.420 19.520 24.539 1.00 34.98 266 SER A C 1
ATOM 2128 O O . SER A 1 266 ? -6.227 20.718 24.762 1.00 32.26 266 SER A O 1
ATOM 2131 N N . LEU A 1 267 ? -5.493 18.600 24.785 1.00 35.66 267 LEU A N 1
ATOM 2132 C CA . LEU A 1 267 ? -4.207 18.983 25.366 1.00 30.74 267 LEU A CA 1
ATOM 2133 C C . LEU A 1 267 ? -3.126 19.188 24.315 1.00 37.08 267 LEU A C 1
ATOM 2134 O O . LEU A 1 267 ? -1.986 19.538 24.643 1.00 32.82 267 LEU A O 1
ATOM 2139 N N . LEU A 1 268 ? -3.465 18.967 23.048 1.00 32.97 268 LEU A N 1
ATOM 2140 C CA . LEU A 1 268 ? -2.449 19.080 22.002 1.00 31.92 268 LEU A CA 1
ATOM 2141 C C . LEU A 1 268 ? -1.964 20.518 21.772 1.00 27.57 268 LEU A C 1
ATOM 2142 O O . LEU A 1 268 ? -0.784 20.739 21.456 1.00 33.47 268 LEU A O 1
ATOM 2147 N N . PRO A 1 269 ? -2.857 21.509 21.928 1.00 22.56 269 PRO A N 1
ATOM 2148 C CA . PRO A 1 269 ? -2.338 22.871 21.848 1.00 33.01 269 PRO A CA 1
ATOM 2149 C C . PRO A 1 269 ? -1.261 23.165 22.889 1.00 32.47 269 PRO A C 1
ATOM 2150 O O . PRO A 1 269 ? -0.295 23.871 22.592 1.00 36.84 269 PRO A O 1
ATOM 2154 N N . GLN A 1 270 ? -1.413 22.618 24.094 1.00 38.86 270 GLN A N 1
ATOM 2155 C CA . GLN A 1 270 ? -0.378 22.748 25.121 1.00 35.27 270 GLN A CA 1
ATOM 2156 C C . GLN A 1 270 ? 0.881 22.019 24.672 1.00 36.72 270 GLN A C 1
ATOM 2157 O O . GLN A 1 270 ? 1.988 22.547 24.769 1.00 40.97 270 GLN A O 1
ATOM 2163 N N . VAL A 1 271 ? 0.701 20.795 24.182 1.00 41.78 271 VAL A N 1
ATOM 2164 C CA . VAL A 1 271 ? 1.815 19.979 23.695 1.00 37.39 271 VAL A CA 1
ATOM 2165 C C . VAL A 1 271 ? 2.636 20.701 22.625 1.00 29.94 271 VAL A C 1
ATOM 2166 O O . VAL A 1 271 ? 3.872 20.727 22.684 1.00 34.68 271 VAL A O 1
ATOM 2170 N N . PHE A 1 272 ? 1.947 21.287 21.652 1.00 36.09 272 PHE A N 1
ATOM 2171 C CA . PHE A 1 272 ? 2.620 21.972 20.551 1.00 39.60 272 PHE A CA 1
ATOM 2172 C C . PHE A 1 272 ? 3.282 23.262 21.028 1.00 41.36 272 PHE A C 1
ATOM 2173 O O . PHE A 1 272 ? 4.413 23.571 20.637 1.00 43.11 272 PHE A O 1
ATOM 2181 N N . GLU A 1 273 ? 2.580 24.006 21.881 1.00 42.17 273 GLU A N 1
ATOM 2182 C CA . GLU A 1 273 ? 3.137 25.231 22.466 1.00 46.46 273 GLU A CA 1
ATOM 2183 C C . GLU A 1 273 ? 4.441 24.952 23.209 1.00 41.38 273 GLU A C 1
ATOM 2184 O O . GLU A 1 273 ? 5.388 25.728 23.124 1.00 45.80 273 GLU A O 1
ATOM 2190 N N . MET A 1 274 ? 4.491 23.824 23.918 1.00 39.14 274 MET A N 1
ATOM 2191 C CA . MET A 1 274 ? 5.682 23.427 24.658 1.00 37.75 274 MET A CA 1
ATOM 2192 C C . MET A 1 274 ? 6.856 23.192 23.726 1.00 38.17 274 MET A C 1
ATOM 2193 O O . MET A 1 274 ? 7.976 23.644 23.989 1.00 37.30 274 MET A O 1
ATOM 2198 N N . GLY A 1 275 ? 6.607 22.466 22.640 1.00 36.99 275 GLY A N 1
ATOM 2199 C CA . GLY A 1 275 ? 7.641 22.251 21.629 1.00 32.43 275 GLY A CA 1
ATOM 2200 C C . GLY A 1 275 ? 8.027 23.547 20.922 1.00 27.00 275 GLY A C 1
ATOM 2201 O O . GLY A 1 275 ? 9.196 23.802 20.677 1.00 33.03 275 GLY A O 1
ATOM 2202 N N . ASP A 1 276 ? 7.042 24.373 20.605 1.00 31.65 276 ASP A N 1
ATOM 2203 C CA . ASP A 1 276 ? 7.332 25.663 19.987 1.00 40.52 276 ASP A CA 1
ATOM 2204 C C . ASP A 1 276 ? 8.246 26.509 20.884 1.00 49.16 276 ASP A C 1
ATOM 2205 O O . ASP A 1 276 ? 9.259 27.040 20.422 1.00 53.08 276 ASP A O 1
ATOM 2210 N N . LYS A 1 277 ? 7.901 26.597 22.169 1.00 47.46 277 LYS A N 1
ATOM 2211 C CA . LYS A 1 277 ? 8.678 27.382 23.130 1.00 44.29 277 LYS A CA 1
ATOM 2212 C C . LYS A 1 277 ? 10.094 26.867 23.301 1.00 40.15 277 LYS A C 1
ATOM 2213 O O . LYS A 1 277 ? 11.045 27.647 23.301 1.00 51.39 277 LYS A O 1
ATOM 2219 N N . LEU A 1 278 ? 10.246 25.556 23.452 1.00 39.58 278 LEU A N 1
ATOM 2220 C CA . LEU A 1 278 ? 11.577 24.974 23.587 1.00 34.85 278 LEU A CA 1
ATOM 2221 C C . LEU A 1 278 ? 12.448 25.339 22.393 1.00 45.00 278 LEU A C 1
ATOM 2222 O O . LEU A 1 278 ? 13.625 25.679 22.537 1.00 51.63 278 LEU A O 1
ATOM 2227 N N . VAL A 1 279 ? 11.850 25.274 21.210 1.00 45.23 279 VAL A N 1
ATOM 2228 C CA . VAL A 1 279 ? 12.556 25.538 19.963 1.00 41.07 279 VAL A CA 1
ATOM 2229 C C . VAL A 1 279 ? 12.949 27.013 19.800 1.00 35.05 279 VAL A C 1
ATOM 2230 O O . VAL A 1 279 ? 14.089 27.313 19.457 1.00 39.02 279 VAL A O 1
ATOM 2234 N N . ALA A 1 280 ? 12.006 27.915 20.057 1.00 35.39 280 ALA A N 1
ATOM 2235 C CA . ALA A 1 280 ? 12.261 29.349 19.989 1.00 46.58 280 ALA A CA 1
ATOM 2236 C C . ALA A 1 280 ? 13.398 29.775 20.924 1.00 53.78 280 ALA A C 1
ATOM 2237 O O . ALA A 1 280 ? 14.241 30.587 20.549 1.00 57.39 280 ALA A O 1
ATOM 2239 N N . LYS A 1 281 ? 13.429 29.217 22.132 1.00 54.00 281 LYS A N 1
ATOM 2240 C CA . LYS A 1 281 ? 14.461 29.583 23.092 1.00 48.37 281 LYS A CA 1
ATOM 2241 C C . LYS A 1 281 ? 15.807 28.962 22.751 1.00 48.11 281 LYS A C 1
ATOM 2242 O O . LYS A 1 281 ? 16.837 29.622 22.865 1.00 52.67 281 LYS A O 1
ATOM 2248 N N . ALA A 1 282 ? 15.808 27.699 22.333 1.00 42.73 282 ALA A N 1
ATOM 2249 C CA . ALA A 1 282 ? 17.065 27.009 22.028 1.00 40.06 282 ALA A CA 1
ATOM 2250 C C . ALA A 1 282 ? 17.764 27.619 20.809 1.00 42.60 282 ALA A C 1
ATOM 2251 O O . ALA A 1 282 ? 18.975 27.478 20.638 1.00 40.06 282 ALA A O 1
ATOM 2253 N N . LYS A 1 283 ? 16.991 28.283 19.958 1.00 51.13 283 LYS A N 1
ATOM 2254 C CA . LYS A 1 283 ? 17.561 29.022 18.836 1.00 58.32 283 LYS A CA 1
ATOM 2255 C C . LYS A 1 283 ? 18.439 30.154 19.367 1.00 58.16 283 LYS A C 1
ATOM 2256 O O . LYS A 1 283 ? 19.563 30.348 18.904 1.00 55.56 283 LYS A O 1
ATOM 2262 N N . GLU A 1 284 ? 17.913 30.884 20.351 1.00 62.18 284 GLU A N 1
ATOM 2263 C CA . GLU A 1 284 ? 18.638 31.971 21.009 1.00 59.09 284 GLU A CA 1
ATOM 2264 C C . GLU A 1 284 ? 19.834 31.472 21.812 1.00 56.57 284 GLU A C 1
ATOM 2265 O O . GLU A 1 284 ? 20.926 32.020 21.703 1.00 60.15 284 GLU A O 1
ATOM 2271 N N . LEU A 1 285 ? 19.632 30.430 22.614 1.00 56.02 285 LEU A N 1
ATOM 2272 C CA . LEU A 1 285 ? 20.673 29.988 23.541 1.00 51.97 285 LEU A CA 1
ATOM 2273 C C . LEU A 1 285 ? 21.773 29.155 22.893 1.00 53.44 285 LEU A C 1
ATOM 2274 O O . LEU A 1 285 ? 22.936 29.237 23.301 1.00 50.70 285 LEU A O 1
ATOM 2279 N N . VAL A 1 286 ? 21.420 28.349 21.891 1.00 48.04 286 VAL A N 1
ATOM 2280 C CA . VAL A 1 286 ? 22.420 27.502 21.229 1.00 43.80 286 VAL A CA 1
ATOM 2281 C C . VAL A 1 286 ? 22.179 27.409 19.719 1.00 57.09 286 VAL A C 1
ATOM 2282 O O . VAL A 1 286 ? 21.677 26.388 19.240 1.00 53.95 286 VAL A O 1
ATOM 2286 N N . PRO A 1 287 ? 22.553 28.460 18.962 1.00 59.55 287 PRO A N 1
ATOM 2287 C CA . PRO A 1 287 ? 22.281 28.486 17.517 1.00 54.72 287 PRO A CA 1
ATOM 2288 C C . PRO A 1 287 ? 22.927 27.310 16.774 1.00 51.16 287 PRO A C 1
ATOM 2289 O O . PRO A 1 287 ? 24.065 26.930 17.087 1.00 42.92 287 PRO A O 1
ATOM 2293 N N . PRO A 1 288 ? 22.208 26.729 15.790 1.00 50.01 288 PRO A N 1
ATOM 2294 C CA . PRO A 1 288 ? 20.879 27.090 15.278 1.00 51.56 288 PRO A CA 1
ATOM 2295 C C . PRO A 1 288 ? 19.687 26.570 16.087 1.00 54.45 288 PRO A C 1
ATOM 2296 O O . PRO A 1 288 ? 18.539 26.723 15.659 1.00 54.34 288 PRO A O 1
ATOM 2300 N N . GLY A 1 289 ? 19.948 25.955 17.236 1.00 52.69 289 GLY A N 1
ATOM 2301 C CA . GLY A 1 289 ? 18.871 25.477 18.095 1.00 46.91 289 GLY A CA 1
ATOM 2302 C C . GLY A 1 289 ? 18.656 23.979 17.990 1.00 43.72 289 GLY A C 1
ATOM 2303 O O . GLY A 1 289 ? 19.601 23.216 17.758 1.00 43.05 289 GLY A O 1
ATOM 2304 N N . MET A 1 290 ? 17.406 23.563 18.167 1.00 46.09 290 MET A N 1
ATOM 2305 C CA . MET A 1 290 ? 17.028 22.158 18.024 1.00 53.13 290 MET A CA 1
ATOM 2306 C C . MET A 1 290 ? 16.975 21.777 16.548 1.00 48.23 290 MET A C 1
ATOM 2307 O O . MET A 1 290 ? 16.375 22.481 15.741 1.00 52.06 290 MET A O 1
ATOM 2312 N N . ILE A 1 291 ? 17.625 20.678 16.195 1.00 47.60 291 ILE A N 1
ATOM 2313 C CA . ILE A 1 291 ? 17.585 20.195 14.820 1.00 49.27 291 ILE A CA 1
ATOM 2314 C C . ILE A 1 291 ? 17.096 18.754 14.812 1.00 37.44 291 ILE A C 1
ATOM 2315 O O . ILE A 1 291 ? 17.779 17.861 15.306 1.00 41.54 291 ILE A O 1
ATOM 2320 N N . GLY A 1 292 ? 15.904 18.531 14.270 1.00 39.63 292 GLY A N 1
ATOM 2321 C CA . GLY A 1 292 ? 15.380 17.180 14.166 1.00 33.42 292 GLY A CA 1
ATOM 2322 C C . GLY A 1 292 ? 14.649 16.717 15.411 1.00 30.43 292 GLY A C 1
ATOM 2323 O O . GLY A 1 292 ? 13.847 17.463 15.978 1.00 34.29 292 GLY A O 1
ATOM 2324 N N . PRO A 1 293 ? 14.914 15.473 15.836 1.00 30.12 293 PRO A N 1
ATOM 2325 C CA . PRO A 1 293 ? 14.192 14.861 16.944 1.00 32.58 293 PRO A CA 1
ATOM 2326 C C . PRO A 1 293 ? 14.548 15.439 18.309 1.00 37.31 293 PRO A C 1
ATOM 2327 O O . PRO A 1 293 ? 15.726 15.632 18.617 1.00 31.31 293 PRO A O 1
ATOM 2331 N N . PHE A 1 294 ? 13.524 15.725 19.105 1.00 39.06 294 PHE A N 1
ATOM 2332 C CA . PHE A 1 294 ? 13.711 16.003 20.528 1.00 39.45 294 PHE A CA 1
ATOM 2333 C C . PHE A 1 294 ? 12.507 15.520 21.319 1.00 36.51 294 PHE A C 1
ATOM 2334 O O . PHE A 1 294 ? 11.402 15.412 20.784 1.00 37.64 294 PHE A O 1
ATOM 2342 N N . CYS A 1 295 ? 12.736 15.218 22.592 1.00 39.60 295 CYS A N 1
ATOM 2343 C CA . CYS A 1 295 ? 11.708 14.639 23.449 1.00 38.84 295 CYS A CA 1
ATOM 2344 C C . CYS A 1 295 ? 11.515 15.458 24.720 1.00 37.09 295 CYS A C 1
ATOM 2345 O O . CYS A 1 295 ? 12.491 15.828 25.376 1.00 37.63 295 CYS A O 1
ATOM 2348 N N . LEU A 1 296 ? 10.263 15.762 25.051 1.00 28.92 296 LEU A N 1
ATOM 2349 C CA . LEU A 1 296 ? 9.923 16.242 26.389 1.00 29.95 296 LEU A CA 1
ATOM 2350 C C . LEU A 1 296 ? 9.343 15.086 27.193 1.00 32.31 296 LEU A C 1
ATOM 2351 O O . LEU A 1 296 ? 8.316 14.523 26.823 1.00 34.10 296 LEU A O 1
ATOM 2356 N N . GLN A 1 297 ? 10.004 14.727 28.288 1.00 34.38 297 GLN A N 1
ATOM 2357 C CA . GLN A 1 297 ? 9.518 13.667 29.166 1.00 29.13 297 GLN A CA 1
ATOM 2358 C C . GLN A 1 297 ? 8.725 14.296 30.299 1.00 34.96 297 GLN A C 1
ATOM 2359 O O . GLN A 1 297 ? 9.274 14.958 31.176 1.00 36.86 297 GLN A O 1
ATOM 2365 N N . SER A 1 298 ? 7.419 14.104 30.270 1.00 36.34 298 SER A N 1
ATOM 2366 C CA . SER A 1 298 ? 6.547 14.868 31.135 1.00 32.26 298 SER A CA 1
ATOM 2367 C C . SER A 1 298 ? 5.630 14.021 32.017 1.00 37.36 298 SER A C 1
ATOM 2368 O O . SER A 1 298 ? 5.499 12.808 31.839 1.00 37.79 298 SER A O 1
ATOM 2371 N N . LEU A 1 299 ? 5.025 14.681 32.995 1.00 35.68 299 LEU A N 1
ATOM 2372 C CA . LEU A 1 299 ? 4.011 14.071 33.818 1.00 32.69 299 LEU A CA 1
ATOM 2373 C C . LEU A 1 299 ? 2.815 14.985 33.800 1.00 30.88 299 LEU A C 1
ATOM 2374 O O . LEU A 1 299 ? 2.951 16.193 33.952 1.00 34.93 299 LEU A O 1
ATOM 2379 N N . CYS A 1 300 ? 1.641 14.414 33.575 1.00 32.07 300 CYS A N 1
ATOM 2380 C CA . CYS A 1 300 ? 0.433 15.213 33.519 1.00 33.03 300 CYS A CA 1
ATOM 2381 C C . CYS A 1 300 ? -0.275 15.171 34.872 1.00 31.34 300 CYS A C 1
ATOM 2382 O O . CYS A 1 300 ? -0.803 14.135 35.270 1.00 30.25 300 CYS A O 1
ATOM 2385 N N . ASN A 1 301 ? -0.275 16.296 35.582 1.00 39.48 301 ASN A N 1
ATOM 2386 C CA . ASN A 1 301 ? -0.921 16.3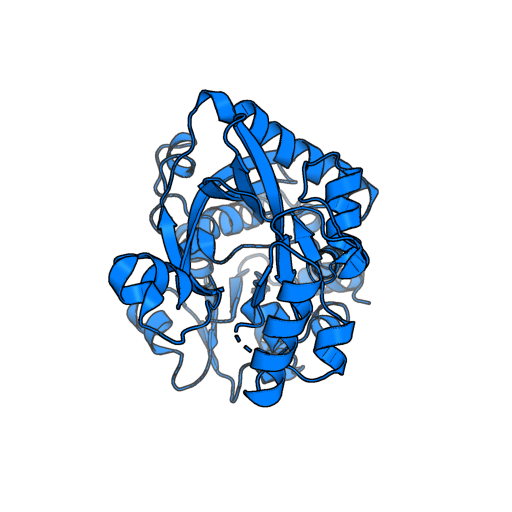47 36.888 1.00 38.77 301 ASN A CA 1
ATOM 2387 C C . ASN A 1 301 ? -2.429 16.435 36.745 1.00 39.24 301 ASN A C 1
ATOM 2388 O O . ASN A 1 301 ? -2.953 16.504 35.632 1.00 41.80 301 ASN A O 1
ATOM 2393 N N . GLU A 1 302 ? -3.129 16.412 37.871 1.00 36.62 302 GLU A N 1
ATOM 2394 C CA . GLU A 1 302 ? -4.581 16.362 37.844 1.00 37.37 302 GLU A CA 1
ATOM 2395 C C . GLU A 1 302 ? -5.179 17.676 37.352 1.00 30.79 302 GLU A C 1
ATOM 2396 O O . GLU A 1 302 ? -6.366 17.750 37.037 1.00 35.35 302 GLU A O 1
ATOM 2402 N N . ASN A 1 303 ? -4.359 18.715 37.283 1.00 31.17 303 ASN A N 1
ATOM 2403 C CA . ASN A 1 303 ? -4.812 19.975 36.704 1.00 43.32 303 ASN A CA 1
ATOM 2404 C C . ASN A 1 303 ? -4.562 20.093 35.195 1.00 45.41 303 ASN A C 1
ATOM 2405 O O . ASN A 1 303 ? -4.659 21.186 34.628 1.00 44.46 303 ASN A O 1
ATOM 2410 N N . LEU A 1 304 ? -4.251 18.963 34.561 1.00 46.02 304 LEU A N 1
ATOM 2411 C CA . LEU A 1 304 ? -3.979 18.899 33.117 1.00 40.23 304 LEU A CA 1
ATOM 2412 C C . LEU A 1 304 ? -2.832 19.807 32.707 1.00 41.78 304 LEU A C 1
ATOM 2413 O O . LEU A 1 304 ? -2.880 20.460 31.663 1.00 43.41 304 LEU A O 1
ATOM 2418 N N . GLU A 1 305 ? -1.802 19.847 33.545 1.00 35.60 305 GLU A N 1
ATOM 2419 C CA . GLU A 1 305 ? -0.605 20.594 33.234 1.00 39.38 305 GLU A CA 1
ATOM 2420 C C . GLU A 1 305 ? 0.480 19.575 33.068 1.00 39.81 305 GLU A C 1
ATOM 2421 O O . GLU A 1 305 ? 0.651 18.711 33.929 1.00 37.87 305 GLU A O 1
ATOM 2427 N N . LEU A 1 306 ? 1.204 19.666 31.955 1.00 33.90 306 LEU A N 1
ATOM 2428 C CA . LEU A 1 306 ? 2.328 18.776 31.704 1.00 38.24 306 LEU A CA 1
ATOM 2429 C C . LEU A 1 306 ? 3.581 19.338 32.358 1.00 38.43 306 LEU A C 1
ATOM 2430 O O . LEU A 1 306 ? 3.981 20.461 32.079 1.00 38.53 306 LEU A O 1
ATOM 2435 N N . VAL A 1 307 ? 4.187 18.554 33.243 1.00 37.47 307 VAL A N 1
ATOM 2436 C CA . VAL A 1 307 ? 5.391 18.979 33.934 1.00 33.71 307 VAL A CA 1
ATOM 2437 C C . VAL A 1 307 ? 6.575 18.196 33.393 1.00 32.51 307 VAL A C 1
ATOM 2438 O O . VAL A 1 307 ? 6.611 16.967 33.464 1.00 38.00 307 VAL A O 1
ATOM 2442 N N . VAL A 1 308 ? 7.547 18.915 32.857 1.00 27.51 308 VAL A N 1
ATOM 2443 C CA . VAL A 1 308 ? 8.697 18.293 32.215 1.00 36.74 308 VAL A CA 1
ATOM 2444 C C . VAL A 1 308 ? 9.809 18.027 33.220 1.00 40.69 308 VAL A C 1
ATOM 2445 O O . VAL A 1 308 ? 10.430 18.958 33.733 1.00 45.67 308 VAL A O 1
ATOM 2449 N N . PHE A 1 309 ? 10.071 16.752 33.485 1.00 36.83 309 PHE A N 1
ATOM 2450 C CA . PHE A 1 309 ? 11.103 16.377 34.433 1.00 37.95 309 PHE A CA 1
ATOM 2451 C C . PHE A 1 309 ? 12.392 16.018 33.724 1.00 45.95 309 PHE A C 1
ATOM 2452 O O . PHE A 1 309 ? 13.423 15.804 34.364 1.00 38.56 309 PHE A O 1
ATOM 2460 N N . GLU A 1 310 ? 12.327 15.944 32.398 1.00 44.05 310 GLU A N 1
ATOM 2461 C CA . GLU A 1 310 ? 13.482 15.565 31.600 1.00 40.21 310 GLU A CA 1
ATOM 2462 C C . GLU A 1 310 ? 13.269 15.944 30.127 1.00 37.87 310 GLU A C 1
ATOM 2463 O O . GLU A 1 310 ? 12.143 16.181 29.693 1.00 39.93 310 GLU A O 1
ATOM 2469 N N . MET A 1 311 ? 14.360 16.024 29.376 1.00 42.35 311 MET A N 1
ATOM 2470 C CA . MET A 1 311 ? 14.297 16.286 27.944 1.00 44.39 311 MET A CA 1
ATOM 2471 C C . MET A 1 311 ? 15.527 15.717 27.266 1.00 44.06 311 MET A C 1
ATOM 2472 O O . MET A 1 311 ? 16.553 15.497 27.908 1.00 44.55 311 MET A O 1
ATOM 2477 N N . SER A 1 312 ? 15.416 15.468 25.964 1.00 45.86 312 SER A N 1
ATOM 2478 C CA . SER A 1 312 ? 16.567 15.072 25.156 1.00 46.73 312 SER A CA 1
ATOM 2479 C C . SER A 1 312 ? 16.642 15.981 23.932 1.00 46.35 312 SER A C 1
ATOM 2480 O O . SER A 1 312 ? 15.625 16.517 23.486 1.00 47.29 312 SER A O 1
ATOM 2483 N N . ALA A 1 313 ? 17.848 16.160 23.404 1.00 50.04 313 ALA A N 1
ATOM 2484 C CA . ALA A 1 313 ? 18.074 17.067 22.285 1.00 50.93 313 ALA A CA 1
ATOM 2485 C C . ALA A 1 313 ? 18.415 16.268 21.037 1.00 51.62 313 ALA A C 1
ATOM 2486 O O . ALA A 1 313 ? 18.868 16.810 20.028 1.00 57.21 313 ALA A O 1
ATOM 2488 N N . ARG A 1 314 ? 18.214 14.961 21.130 1.00 51.37 314 ARG A N 1
ATOM 2489 C CA . ARG A 1 314 ? 18.279 14.087 19.976 1.00 49.48 314 ARG A CA 1
ATOM 2490 C C . ARG A 1 314 ? 17.180 13.036 20.098 1.00 45.09 314 ARG A C 1
ATOM 2491 O O . ARG A 1 314 ? 16.221 13.226 20.841 1.00 45.94 314 ARG A O 1
ATOM 2499 N N . VAL A 1 315 ? 17.313 11.933 19.375 1.00 37.36 315 VAL A N 1
ATOM 2500 C CA . VAL A 1 315 ? 16.254 10.938 19.358 1.00 40.12 315 VAL A CA 1
ATOM 2501 C C . VAL A 1 315 ? 16.227 10.152 20.670 1.00 38.21 315 VAL A C 1
ATOM 2502 O O . VAL A 1 315 ? 17.257 9.672 21.140 1.00 42.11 315 VAL A O 1
ATOM 2506 N N . ASP A 1 316 ? 15.033 10.048 21.246 1.00 36.85 316 ASP A N 1
ATOM 2507 C CA . ASP A 1 316 ? 14.808 9.374 22.515 1.00 33.01 316 ASP A CA 1
ATOM 2508 C C . ASP A 1 316 ? 14.400 7.918 22.303 1.00 39.38 316 ASP A C 1
ATOM 2509 O O . ASP A 1 316 ? 13.638 7.603 21.382 1.00 38.44 316 ASP A O 1
ATOM 2514 N N . GLY A 1 317 ? 14.897 7.038 23.168 1.00 33.18 317 GLY A N 1
ATOM 2515 C CA . GLY A 1 317 ? 14.586 5.609 23.098 1.00 25.02 317 GLY A CA 1
ATOM 2516 C C . GLY A 1 317 ? 13.112 5.277 22.947 1.00 33.21 317 GLY A C 1
ATOM 2517 O O . GLY A 1 317 ? 12.756 4.250 22.383 1.00 32.59 317 GLY A O 1
ATOM 2518 N N . GLY A 1 318 ? 12.245 6.140 23.462 1.00 32.43 318 GLY A N 1
ATOM 2519 C CA . GLY A 1 318 ? 10.814 5.888 23.397 1.00 31.99 318 GLY A CA 1
ATOM 2520 C C . GLY A 1 318 ? 10.239 5.817 21.987 1.00 38.92 318 GLY A C 1
ATOM 2521 O O . GLY A 1 318 ? 9.126 5.313 21.802 1.00 31.80 318 GLY A O 1
ATOM 2522 N N . THR A 1 319 ? 10.983 6.325 20.999 1.00 33.25 319 THR A N 1
ATOM 2523 C CA . THR A 1 319 ? 10.553 6.273 19.597 1.00 31.06 319 THR A CA 1
ATOM 2524 C C . THR A 1 319 ? 10.419 4.839 19.095 1.00 35.59 319 THR A C 1
ATOM 2525 O O . THR A 1 319 ? 9.725 4.576 18.110 1.00 33.06 319 THR A O 1
ATOM 2529 N N . ASN A 1 320 ? 11.071 3.911 19.790 1.00 31.35 320 ASN A N 1
ATOM 2530 C CA . ASN A 1 320 ? 10.952 2.496 19.465 1.00 25.88 320 ASN A CA 1
ATOM 2531 C C . ASN A 1 320 ? 9.514 1.981 19.552 1.00 28.01 320 ASN A C 1
ATOM 2532 O O . ASN A 1 320 ? 9.150 1.031 18.870 1.00 29.47 320 ASN A O 1
ATOM 2537 N N . SER A 1 321 ? 8.694 2.614 20.383 1.00 28.40 321 SER A N 1
ATOM 2538 C CA . SER A 1 321 ? 7.303 2.206 20.526 1.00 29.34 321 SER A CA 1
ATOM 2539 C C . SER A 1 321 ? 6.487 2.378 19.245 1.00 28.83 321 SER A C 1
ATOM 2540 O O . SER A 1 321 ? 5.471 1.705 19.081 1.00 30.12 321 SER A O 1
ATOM 2543 N N . PHE A 1 322 ? 6.898 3.294 18.361 1.00 32.74 322 PHE A N 1
ATOM 2544 C CA . PHE A 1 322 ? 6.229 3.437 17.060 1.00 29.12 322 PHE A CA 1
ATOM 2545 C C . PHE A 1 322 ? 7.135 3.226 15.837 1.00 30.89 322 PHE A C 1
ATOM 2546 O O . PHE A 1 322 ? 7.141 4.033 14.908 1.00 26.76 322 PHE A O 1
ATOM 2554 N N . MET A 1 323 ? 7.889 2.133 15.828 1.00 24.86 323 MET A N 1
ATOM 2555 C CA . MET A 1 323 ? 8.754 1.838 14.688 1.00 30.07 323 MET A CA 1
ATOM 2556 C C . MET A 1 323 ? 7.929 1.504 13.440 1.00 35.49 323 MET A C 1
ATOM 2557 O O . MET A 1 323 ? 8.421 1.599 12.315 1.00 31.02 323 MET A O 1
ATOM 2562 N N . ASN A 1 324 ? 6.677 1.108 13.656 1.00 26.26 324 ASN A N 1
ATOM 2563 C CA . ASN A 1 324 ? 5.772 0.754 12.571 1.00 31.31 324 ASN A CA 1
ATOM 2564 C C . ASN A 1 324 ? 4.771 1.871 12.370 1.00 25.24 324 ASN A C 1
ATOM 2565 O O . ASN A 1 324 ? 3.688 1.655 11.823 1.00 30.82 324 ASN A O 1
ATOM 2570 N N . GLY A 1 325 ? 5.142 3.064 12.821 1.00 27.28 325 GLY A N 1
ATOM 2571 C CA . GLY A 1 325 ? 4.253 4.219 12.782 1.00 23.95 325 GLY A CA 1
ATOM 2572 C C . GLY A 1 325 ? 3.372 4.271 14.019 1.00 27.47 325 GLY A C 1
ATOM 2573 O O . GLY A 1 325 ? 3.221 3.277 14.732 1.00 29.30 325 GLY A O 1
ATOM 2574 N N . GLY A 1 326 ? 2.797 5.435 14.283 1.00 28.08 326 GLY A N 1
ATOM 2575 C CA . GLY A 1 326 ? 1.902 5.590 15.428 1.00 30.50 326 GLY A CA 1
ATOM 2576 C C . GLY A 1 326 ? 0.682 6.396 15.032 1.00 24.48 326 GLY A C 1
ATOM 2577 O O . GLY A 1 326 ? 0.582 6.823 13.896 1.00 25.45 326 GLY A O 1
ATOM 2578 N N . PRO A 1 327 ? -0.276 6.562 15.957 1.00 28.68 327 PRO A N 1
ATOM 2579 C CA . PRO A 1 327 ? -1.492 7.360 15.734 1.00 25.16 327 PRO A CA 1
ATOM 2580 C C . PRO A 1 327 ? -1.252 8.799 15.270 1.00 30.05 327 PRO A C 1
ATOM 2581 O O . PRO A 1 327 ? -2.023 9.315 14.462 1.00 29.80 327 PRO A O 1
ATOM 2585 N N . TYR A 1 328 ? -0.208 9.444 15.783 1.00 26.90 328 TYR A N 1
ATOM 2586 C CA . TYR A 1 328 ? 0.130 10.809 15.370 1.00 28.73 328 TYR A CA 1
ATOM 2587 C C . TYR A 1 328 ? 0.918 10.872 14.053 1.00 30.24 328 TYR A C 1
ATOM 2588 O O . TYR A 1 328 ? 0.610 11.689 13.182 1.00 29.98 328 TYR A O 1
ATOM 2597 N N . SER A 1 329 ? 1.924 10.010 13.906 1.00 26.55 329 SER A N 1
ATOM 2598 C CA . SER A 1 329 ? 2.769 10.022 12.710 1.00 28.17 329 SER A CA 1
ATOM 2599 C C . SER A 1 329 ? 1.971 9.634 11.452 1.00 30.46 329 SER A C 1
ATOM 2600 O O . SER A 1 329 ? 2.286 10.075 10.350 1.00 29.60 329 SER A O 1
ATOM 2603 N N . PHE A 1 330 ? 0.913 8.847 11.645 1.00 29.51 330 PHE A N 1
ATOM 2604 C CA . PHE A 1 330 ? -0.015 8.450 10.579 1.00 26.98 330 PHE A CA 1
ATOM 2605 C C . PHE A 1 330 ? -0.762 9.621 9.949 1.00 34.04 330 PHE A C 1
ATOM 2606 O O . PHE A 1 330 ? -1.085 9.582 8.762 1.00 27.45 330 PHE A O 1
ATOM 2614 N N . LEU A 1 331 ? -1.065 10.650 10.735 1.00 26.73 331 LEU A N 1
ATOM 2615 C CA . LEU A 1 331 ? -1.978 11.692 10.259 1.00 32.55 331 LEU A CA 1
ATOM 2616 C C . LEU A 1 331 ? -1.439 12.497 9.081 1.00 33.97 331 LEU A C 1
ATOM 2617 O O . LEU A 1 331 ? -2.213 12.945 8.241 1.00 34.70 331 LEU A O 1
ATOM 2622 N N . TYR A 1 332 ? -0.121 12.684 9.029 1.00 31.38 332 TYR A N 1
ATOM 2623 C CA . TYR A 1 332 ? 0.497 13.495 7.983 1.00 32.86 332 TYR A CA 1
ATOM 2624 C C . TYR A 1 332 ? 0.178 13.014 6.562 1.00 37.44 332 TYR A C 1
ATOM 2625 O O . TYR A 1 332 ? -0.269 13.797 5.724 1.00 36.59 332 TYR A O 1
ATOM 2634 N N . ASN A 1 333 ? 0.405 11.731 6.299 1.00 33.12 333 ASN A N 1
ATOM 2635 C CA . ASN A 1 333 ? 0.226 11.174 4.959 1.00 30.39 333 ASN A CA 1
ATOM 2636 C C . ASN A 1 333 ? -0.359 9.769 4.974 1.00 31.85 333 ASN A C 1
ATOM 2637 O O . ASN A 1 333 ? -0.249 9.037 3.989 1.00 29.35 333 ASN A O 1
ATOM 2642 N N . GLY A 1 334 ? -0.958 9.382 6.097 1.00 24.48 334 GLY A N 1
ATOM 2643 C CA . GLY A 1 334 ? -1.502 8.038 6.257 1.00 23.46 334 GLY A CA 1
ATOM 2644 C C . GLY A 1 334 ? -0.474 6.934 6.090 1.00 26.92 334 GLY A C 1
ATOM 2645 O O . GLY A 1 334 ? -0.777 5.864 5.567 1.00 29.40 334 GLY A O 1
ATOM 2646 N N . GLU A 1 335 ? 0.744 7.176 6.557 1.00 26.84 335 GLU A N 1
ATOM 2647 C CA . GLU A 1 335 ? 1.815 6.187 6.422 1.00 28.11 335 GLU A CA 1
ATOM 2648 C C . GLU A 1 335 ? 2.311 5.676 7.790 1.00 24.54 335 GLU A C 1
ATOM 2649 O O . GLU A 1 335 ? 2.175 6.373 8.797 1.00 28.85 335 GLU A O 1
ATOM 2655 N N . PRO A 1 336 ? 2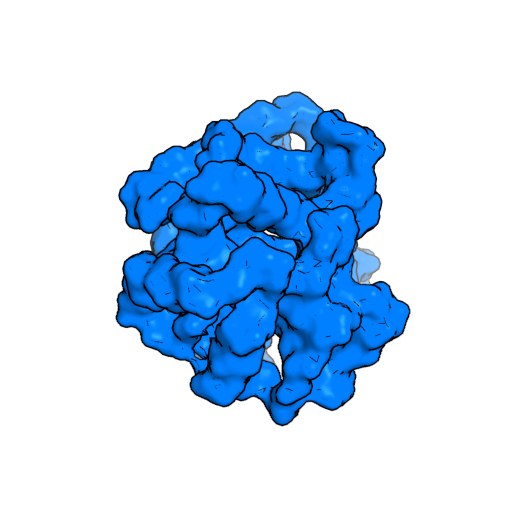.892 4.464 7.822 1.00 31.84 336 PRO A N 1
ATOM 2656 C CA . PRO A 1 336 ? 3.518 3.941 9.043 1.00 28.66 336 PRO A CA 1
ATOM 2657 C C . PRO A 1 336 ? 4.897 4.589 9.306 1.00 26.07 336 PRO A C 1
ATOM 2658 O O . PRO A 1 336 ? 5.932 3.924 9.243 1.00 27.07 336 PRO A O 1
ATOM 2662 N N . LEU A 1 337 ? 4.892 5.889 9.594 1.00 24.70 337 LEU A N 1
ATOM 2663 C CA . LEU A 1 337 ? 6.118 6.680 9.691 1.00 26.77 337 LEU A CA 1
ATOM 2664 C C . LEU A 1 337 ? 6.771 6.596 11.078 1.00 27.75 337 LEU A C 1
ATOM 2665 O O . LEU A 1 337 ? 6.163 6.990 12.078 1.00 25.97 337 LEU A O 1
ATOM 2670 N N . SER A 1 338 ? 7.999 6.087 11.134 1.00 31.55 338 SER A N 1
ATOM 2671 C CA . SER A 1 338 ? 8.782 6.117 12.369 1.00 28.35 338 SER A CA 1
ATOM 2672 C C . SER A 1 338 ? 9.552 7.421 12.465 1.00 32.61 338 SER A C 1
ATOM 2673 O O . SER A 1 338 ? 9.596 8.195 11.506 1.00 29.59 338 SER A O 1
ATOM 2676 N N . MET A 1 339 ? 10.137 7.686 13.632 1.00 31.88 339 MET A N 1
ATOM 2677 C CA . MET A 1 339 ? 11.029 8.830 13.780 1.00 24.23 339 MET A CA 1
ATOM 2678 C C . MET A 1 339 ? 12.270 8.620 12.924 1.00 27.29 339 MET A C 1
ATOM 2679 O O . MET A 1 339 ? 12.766 9.550 12.287 1.00 29.89 339 MET A O 1
ATOM 2684 N N . GLY A 1 340 ? 12.785 7.396 12.926 1.00 20.55 340 GLY A N 1
ATOM 2685 C CA . GLY A 1 340 ? 13.936 7.064 12.088 1.00 23.96 340 GLY A CA 1
ATOM 2686 C C . GLY A 1 340 ? 13.700 7.427 10.625 1.00 37.10 340 GLY A C 1
ATOM 2687 O O . GLY A 1 340 ? 14.607 7.925 9.943 1.00 27.66 340 GLY A O 1
ATOM 2688 N N . GLN A 1 341 ? 12.483 7.185 10.136 1.00 29.34 341 GLN A N 1
ATOM 2689 C CA . GLN A 1 341 ? 12.165 7.495 8.749 1.00 26.85 341 GLN A CA 1
ATOM 2690 C C . GLN A 1 341 ? 11.987 8.984 8.520 1.00 26.80 341 GLN A C 1
ATOM 2691 O O . GLN A 1 341 ? 12.305 9.489 7.443 1.00 30.23 341 GLN A O 1
ATOM 2697 N N . ARG A 1 342 ? 11.473 9.682 9.529 1.00 28.15 342 ARG A N 1
ATOM 2698 C CA . ARG A 1 342 ? 11.327 11.134 9.463 1.00 31.01 342 ARG A CA 1
ATOM 2699 C C . ARG A 1 342 ? 12.680 11.837 9.431 1.00 32.94 342 ARG A C 1
ATOM 2700 O O . ARG A 1 342 ? 12.841 12.867 8.766 1.00 36.62 342 ARG A O 1
ATOM 2708 N N . ILE A 1 343 ? 13.645 11.288 10.155 1.00 27.86 343 ILE A N 1
ATOM 2709 C CA . ILE A 1 343 ? 15.017 11.795 10.112 1.00 34.37 343 ILE A CA 1
ATOM 2710 C C . ILE A 1 343 ? 15.607 11.631 8.693 1.00 40.48 343 ILE A C 1
ATOM 2711 O O . ILE A 1 343 ? 16.089 12.592 8.100 1.00 35.61 343 ILE A O 1
ATOM 2716 N N . ALA A 1 344 ? 15.534 10.414 8.158 1.00 36.32 344 ALA A N 1
ATOM 2717 C CA . ALA A 1 344 ? 16.060 10.087 6.821 1.00 34.82 344 ALA A CA 1
ATOM 2718 C C . ALA A 1 344 ? 15.450 10.945 5.708 1.00 32.73 344 ALA A C 1
ATOM 2719 O O . ALA A 1 344 ? 16.127 11.325 4.762 1.00 37.61 344 ALA A O 1
ATOM 2721 N N . ARG A 1 345 ? 14.169 11.249 5.838 1.00 33.43 345 ARG A N 1
ATOM 2722 C CA . ARG A 1 345 ? 13.482 12.068 4.872 1.00 36.94 345 ARG A CA 1
ATOM 2723 C C . ARG A 1 345 ? 13.989 13.506 4.904 1.00 43.85 345 ARG A C 1
ATOM 2724 O O . ARG A 1 345 ? 14.080 14.162 3.868 1.00 42.89 345 ARG A O 1
ATOM 2732 N N . GLU A 1 346 ? 14.308 14.000 6.096 1.00 42.71 346 GLU A N 1
ATOM 2733 C CA . GLU A 1 346 ? 14.837 15.347 6.222 1.00 36.83 346 GLU A CA 1
ATOM 2734 C C . GLU A 1 346 ? 16.195 15.399 5.533 1.00 29.68 346 GLU A C 1
ATOM 2735 O O . GLU A 1 346 ? 16.523 16.363 4.853 1.00 33.99 346 GLU A O 1
ATOM 2741 N N . ILE A 1 347 ? 16.974 14.346 5.711 1.00 26.70 347 ILE A N 1
ATOM 2742 C CA . ILE A 1 347 ? 18.260 14.225 5.044 1.00 32.30 347 ILE A CA 1
ATOM 2743 C C . ILE A 1 347 ? 18.067 14.154 3.517 1.00 41.77 347 ILE A C 1
ATOM 2744 O O . ILE A 1 347 ? 18.750 14.852 2.766 1.00 40.36 347 ILE A O 1
ATOM 2749 N N . LYS A 1 348 ? 17.112 13.333 3.075 1.00 35.17 348 LYS A N 1
ATOM 2750 C CA . LYS A 1 348 ? 16.768 13.230 1.664 1.00 35.83 348 LYS A CA 1
ATOM 2751 C C . LYS A 1 348 ? 16.428 14.601 1.085 1.00 33.19 348 LYS A C 1
ATOM 2752 O O . LYS A 1 348 ? 17.063 15.049 0.138 1.00 40.39 348 LYS A O 1
ATOM 2758 N N A MET A 1 349 ? 15.410 15.250 1.634 0.50 34.02 349 MET A N 1
ATOM 2759 N N B MET A 1 349 ? 15.450 15.274 1.688 0.50 36.01 349 MET A N 1
ATOM 2760 C CA A MET A 1 349 ? 15.033 16.565 1.151 0.50 32.36 349 MET A CA 1
ATOM 2761 C CA B MET A 1 349 ? 14.971 16.578 1.217 0.50 34.07 349 MET A CA 1
ATOM 2762 C C A MET A 1 349 ? 16.250 17.483 1.119 0.50 35.98 349 MET A C 1
ATOM 2763 C C B MET A 1 349 ? 16.011 17.702 1.304 0.50 40.60 349 MET A C 1
ATOM 2764 O O A MET A 1 349 ? 16.575 18.065 0.082 0.50 24.44 349 MET A O 1
ATOM 2765 O O B MET A 1 349 ? 15.950 18.668 0.539 0.50 36.36 349 MET A O 1
ATOM 2774 N N . ALA A 1 350 ? 16.945 17.590 2.246 1.00 38.98 350 ALA A N 1
ATOM 2775 C CA . ALA A 1 350 ? 18.046 18.539 2.342 1.00 41.66 350 ALA A CA 1
ATOM 2776 C C . ALA A 1 350 ? 18.996 18.377 1.151 1.00 39.98 350 ALA A C 1
ATOM 2777 O O . ALA A 1 350 ? 19.318 19.359 0.484 1.00 40.03 350 ALA A O 1
ATOM 2779 N N . LEU A 1 351 ? 19.417 17.143 0.878 1.00 34.52 351 LEU A N 1
ATOM 2780 C CA . LEU A 1 351 ? 20.280 16.855 -0.274 1.00 45.02 351 LEU A CA 1
ATOM 2781 C C . LEU A 1 351 ? 19.684 17.324 -1.606 1.00 51.68 351 LEU A C 1
ATOM 2782 O O . LEU A 1 351 ? 20.355 17.974 -2.402 1.00 53.86 351 LEU A O 1
ATOM 2787 N N . GLN A 1 352 ? 18.421 16.981 -1.835 1.00 46.09 352 GLN A N 1
ATOM 2788 C CA . GLN A 1 352 ? 17.710 17.354 -3.051 1.00 43.91 352 GLN A CA 1
ATOM 2789 C C . GLN A 1 352 ? 17.525 18.863 -3.218 1.00 45.57 352 GLN A C 1
ATOM 2790 O O . GLN A 1 352 ? 17.422 19.363 -4.338 1.00 43.11 352 GLN A O 1
ATOM 2796 N N . LEU A 1 353 ? 17.451 19.586 -2.110 1.00 42.58 353 LEU A N 1
ATOM 2797 C CA . LEU A 1 353 ? 17.217 21.024 -2.166 1.00 40.73 353 LEU A CA 1
ATOM 2798 C C . LEU A 1 353 ? 18.514 21.784 -1.973 1.00 37.88 353 LEU A C 1
ATOM 2799 O O . LEU A 1 353 ? 18.527 23.016 -1.973 1.00 44.12 353 LEU A O 1
ATOM 2804 N N . ASP A 1 354 ? 19.603 21.040 -1.822 1.00 37.89 354 ASP A N 1
ATOM 2805 C CA . ASP A 1 354 ? 20.915 21.629 -1.571 1.00 53.86 354 ASP A CA 1
ATOM 2806 C C . ASP A 1 354 ? 20.905 22.517 -0.313 1.00 58.94 354 ASP A C 1
ATOM 2807 O O . ASP A 1 354 ? 21.369 23.660 -0.333 1.00 58.43 354 ASP A O 1
ATOM 2812 N N . MET A 1 355 ? 20.362 21.980 0.777 1.00 57.34 355 MET A N 1
ATOM 2813 C CA . MET A 1 355 ? 20.265 22.704 2.040 1.00 45.78 355 MET A CA 1
ATOM 2814 C C . MET A 1 355 ? 20.812 21.843 3.162 1.00 47.09 355 MET A C 1
ATOM 2815 O O . MET A 1 355 ? 20.288 21.845 4.277 1.00 50.18 355 MET A O 1
ATOM 2820 N N . ILE A 1 356 ? 21.875 21.109 2.859 1.00 41.04 356 ILE A N 1
ATOM 2821 C CA . ILE A 1 356 ? 22.468 20.198 3.822 1.00 48.70 356 ILE A CA 1
ATOM 2822 C C . ILE A 1 356 ? 23.011 20.967 5.026 1.00 55.31 356 ILE A C 1
ATOM 2823 O O . ILE A 1 356 ? 23.157 20.413 6.114 1.00 53.98 356 ILE A O 1
ATOM 2828 N N . ASP A 1 357 ? 23.290 22.253 4.826 1.00 54.61 357 ASP A N 1
ATOM 2829 C CA . ASP A 1 357 ? 23.891 23.078 5.862 1.00 56.64 357 ASP A CA 1
ATOM 2830 C C . ASP A 1 357 ? 22.873 23.420 6.949 1.00 54.11 357 ASP A C 1
ATOM 2831 O O . ASP A 1 357 ? 23.220 23.956 7.998 1.00 48.93 357 ASP A O 1
ATOM 2836 N N . LYS A 1 358 ? 21.612 23.099 6.698 1.00 48.79 358 LYS A N 1
ATOM 2837 C CA . LYS A 1 358 ? 20.579 23.362 7.681 1.00 45.22 358 LYS A CA 1
ATOM 2838 C C . LYS A 1 358 ? 20.391 22.195 8.654 1.00 42.92 358 LYS A C 1
ATOM 2839 O O . LYS A 1 358 ? 19.672 22.319 9.643 1.00 48.33 358 LYS A O 1
ATOM 2845 N N . ILE A 1 359 ? 21.054 21.073 8.397 1.00 37.87 359 ILE A N 1
ATOM 2846 C CA . ILE A 1 359 ? 20.756 19.870 9.165 1.00 41.07 359 ILE A CA 1
ATOM 2847 C C . ILE A 1 359 ? 21.967 19.099 9.645 1.00 39.84 359 ILE A C 1
ATOM 2848 O O . ILE A 1 359 ? 21.825 18.146 10.413 1.00 44.66 359 ILE A O 1
ATOM 2853 N N . ILE A 1 360 ? 23.158 19.475 9.194 1.00 39.53 360 ILE A N 1
ATOM 2854 C CA . ILE A 1 360 ? 24.348 18.761 9.649 1.00 44.38 360 ILE A CA 1
ATOM 2855 C C . ILE A 1 360 ? 25.338 19.667 10.378 1.00 50.03 360 ILE A C 1
ATOM 2856 O O . ILE A 1 360 ? 25.321 20.886 10.216 1.00 48.79 360 ILE A O 1
ATOM 2861 N N . SER A 1 361 ? 26.188 19.053 11.195 1.00 56.47 361 SER A N 1
ATOM 2862 C CA . SER A 1 361 ? 27.190 19.782 11.959 1.00 59.30 361 SER A CA 1
ATOM 2863 C C . SER A 1 361 ? 28.161 18.790 12.572 1.00 58.73 361 SER A C 1
ATOM 2864 O O . SER A 1 361 ? 28.044 17.583 12.349 1.00 57.59 361 SER A O 1
#

Foldseek 3Di:
DQDLCLQVVLLVPFPLVQAAAEEEPDLAVLLLQQLLVVLPHAYEYEEEPPRCVVCVVSVSHPYYDYDPDLLCCLPPVVLVVCSNSNYAYEDDDVNCVSPPLVSQLPRRRHKYFKFSVCQVCQVDPVSVCVLCVQLPAAAFAWDPDLQRAQAKKWKAFPWACRIAIDRHSVRLVVVVVVCPVVPTDDVVRVNVITITHDADAFKWWWKWWQQLVVRAIATFFTKGFDFPPQNVLVVDDPVVSVVDDDGTDGHGDAIDGDDDDVVCVVVVRSSVVSSQVRQCVVPPVGQHTIKIFIWGQHPVRGTHGHHMGSHDHSNLNNQSQGDPRNCPPPNGSDGSSSVSSVSCVVCSVVVNNSSTID